Protein AF-A0AA40NF63-F1 (afdb_monomer_lite)

pLDDT: mean 83.27, std 12.26, range [36.88, 95.44]

Structure (mmCIF, N/CA/C/O backbone):
data_AF-A0AA40NF63-F1
#
_entry.id   AF-A0AA40NF63-F1
#
loop_
_atom_site.group_PDB
_atom_site.id
_atom_site.type_symbol
_atom_site.label_atom_id
_atom_site.label_alt_id
_atom_site.label_comp_id
_atom_site.label_asym_id
_atom_site.label_entity_id
_atom_site.label_seq_id
_atom_site.pdbx_PDB_ins_code
_atom_site.Cartn_x
_atom_site.Cartn_y
_atom_site.Cartn_z
_atom_site.occupancy
_atom_site.B_iso_or_equiv
_atom_site.auth_seq_id
_atom_site.auth_comp_id
_atom_site.auth_asym_id
_atom_site.auth_atom_id
_atom_site.pdbx_PDB_model_num
ATOM 1 N N . MET A 1 1 ? -31.809 4.034 21.070 1.00 36.97 1 MET A N 1
ATOM 2 C CA . MET A 1 1 ? -31.379 3.098 20.012 1.00 36.97 1 MET A CA 1
ATOM 3 C C . MET A 1 1 ? -30.732 3.940 18.933 1.00 36.97 1 MET A C 1
ATOM 5 O O . MET A 1 1 ? -31.445 4.688 18.284 1.00 36.97 1 MET A O 1
ATOM 9 N N . HIS A 1 2 ? -29.403 3.925 18.817 1.00 47.47 2 HIS A N 1
ATOM 10 C CA . HIS A 1 2 ? -28.767 4.463 17.618 1.00 47.47 2 HIS A CA 1
ATOM 11 C C . HIS A 1 2 ? -29.009 3.435 16.516 1.00 47.47 2 HIS A C 1
ATOM 13 O O . HIS A 1 2 ? -28.555 2.299 16.640 1.00 47.47 2 HIS A O 1
ATOM 19 N N . GLU A 1 3 ? -29.786 3.796 15.497 1.00 44.84 3 GLU A N 1
ATOM 20 C CA . GLU A 1 3 ? -29.760 3.069 14.231 1.00 44.84 3 GLU A CA 1
ATOM 21 C C . GLU A 1 3 ? -28.303 3.037 13.772 1.00 44.84 3 GLU A C 1
ATOM 23 O O . GLU A 1 3 ? -27.700 4.077 13.506 1.00 44.84 3 GLU A O 1
ATOM 28 N N . SER A 1 4 ? -27.704 1.847 13.782 1.00 59.16 4 SER A N 1
ATOM 29 C CA . SER A 1 4 ? -26.374 1.649 13.226 1.00 59.16 4 SER A CA 1
ATOM 30 C C . SER A 1 4 ? -26.495 1.867 11.725 1.00 59.16 4 SER A C 1
ATOM 32 O O . SER A 1 4 ? -27.014 1.003 11.019 1.00 59.16 4 SER A O 1
ATOM 34 N N . GLU A 1 5 ? -26.059 3.032 11.249 1.00 72.31 5 GLU A N 1
ATOM 35 C CA . GLU A 1 5 ? -25.971 3.325 9.821 1.00 72.31 5 GLU A CA 1
ATOM 36 C C . GLU A 1 5 ? -2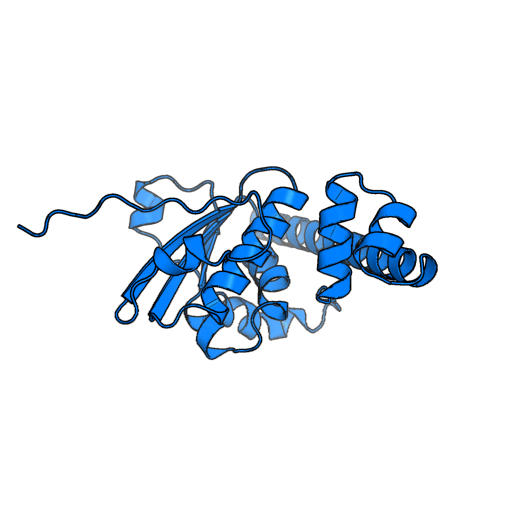5.179 2.197 9.138 1.00 72.31 5 GLU A C 1
ATOM 38 O O . GLU A 1 5 ? -24.163 1.723 9.660 1.00 72.31 5 GLU A O 1
ATOM 43 N N . ALA A 1 6 ? -25.681 1.703 8.006 1.00 80.31 6 ALA A N 1
ATOM 44 C CA . ALA A 1 6 ? -25.034 0.608 7.297 1.00 80.31 6 ALA A CA 1
ATOM 45 C C . ALA A 1 6 ? -23.610 1.015 6.866 1.00 80.31 6 ALA A C 1
ATOM 47 O O . ALA A 1 6 ? -23.390 2.170 6.482 1.00 80.31 6 ALA A O 1
ATOM 48 N N . PRO A 1 7 ? -22.634 0.088 6.887 1.00 83.75 7 PRO A N 1
ATOM 49 C CA . PRO A 1 7 ? -21.272 0.402 6.484 1.00 83.75 7 PRO A CA 1
ATOM 50 C C . PRO A 1 7 ? -21.238 0.863 5.023 1.00 83.75 7 PRO A C 1
ATOM 52 O O . PRO A 1 7 ? -21.729 0.184 4.119 1.00 83.75 7 PRO A O 1
ATOM 55 N N . LYS A 1 8 ? -20.626 2.025 4.790 1.00 89.00 8 LYS A N 1
ATOM 56 C CA . LYS A 1 8 ? -20.445 2.594 3.451 1.00 89.00 8 LYS A CA 1
ATOM 57 C C . LYS A 1 8 ? -19.263 1.911 2.769 1.00 89.00 8 LYS A C 1
ATOM 59 O O . LYS A 1 8 ? -18.181 1.801 3.343 1.00 89.00 8 LYS A O 1
ATOM 64 N N . ARG A 1 9 ? -19.463 1.452 1.532 1.00 86.62 9 ARG A N 1
ATOM 65 C CA . ARG A 1 9 ? -18.419 0.796 0.736 1.00 86.62 9 ARG A CA 1
ATOM 66 C C . ARG A 1 9 ? -17.749 1.804 -0.191 1.00 86.62 9 ARG A C 1
ATOM 68 O O . ARG A 1 9 ? -18.428 2.532 -0.905 1.00 86.62 9 ARG A O 1
ATOM 75 N N . ILE A 1 10 ? -16.422 1.782 -0.217 1.00 86.06 10 ILE A N 1
ATOM 76 C CA . ILE A 1 10 ? -15.600 2.559 -1.151 1.00 86.06 10 ILE A CA 1
ATOM 77 C C . ILE A 1 10 ? -15.055 1.600 -2.206 1.00 86.06 10 ILE A C 1
ATOM 79 O O . ILE A 1 10 ? -14.578 0.514 -1.868 1.00 86.06 10 ILE A O 1
ATOM 83 N N . SER A 1 11 ? -15.145 1.980 -3.480 1.00 79.94 11 SER A N 1
ATOM 84 C CA . SER A 1 11 ? -14.626 1.148 -4.566 1.00 79.94 11 SER A CA 1
ATOM 85 C C . SER A 1 11 ? -13.108 1.295 -4.706 1.00 79.94 11 SER A C 1
ATOM 87 O O . SER A 1 11 ? -12.551 2.356 -4.432 1.00 79.94 11 SER A O 1
ATOM 89 N N . CYS A 1 12 ? -12.412 0.257 -5.174 1.00 71.25 12 CYS A N 1
ATOM 90 C CA . CYS A 1 12 ? -10.967 0.302 -5.448 1.00 71.25 12 CYS A CA 1
ATOM 91 C C . CYS A 1 12 ? -10.635 0.461 -6.941 1.00 71.25 12 CYS A C 1
ATOM 93 O O . CYS A 1 12 ? -9.472 0.336 -7.323 1.00 71.25 12 CYS A O 1
ATOM 95 N N . ASP A 1 13 ? -11.630 0.782 -7.775 1.00 75.31 13 ASP A N 1
ATOM 96 C CA . ASP A 1 13 ? -11.468 0.944 -9.232 1.00 75.31 13 ASP A CA 1
ATOM 97 C C . ASP A 1 13 ? -10.511 2.093 -9.592 1.00 75.31 13 ASP A C 1
ATOM 99 O O . ASP A 1 13 ? -9.893 2.115 -10.658 1.00 75.31 13 ASP A O 1
ATOM 103 N N . GLN A 1 14 ? -10.368 3.055 -8.678 1.00 80.81 14 GLN A N 1
ATOM 104 C CA . GLN A 1 14 ? -9.474 4.199 -8.798 1.00 80.81 14 GLN A CA 1
ATOM 105 C C . GLN A 1 14 ? -8.427 4.189 -7.685 1.00 80.81 14 GLN A C 1
ATOM 107 O O . GLN A 1 14 ? -8.697 3.800 -6.555 1.00 80.81 14 GLN A O 1
ATOM 112 N N . GLU A 1 15 ? -7.225 4.666 -8.001 1.00 83.56 15 GLU A N 1
ATOM 113 C CA . GLU A 1 1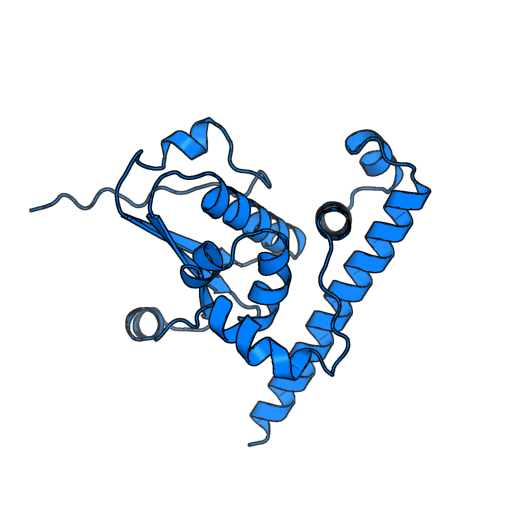5 ? -6.089 4.715 -7.067 1.00 83.56 15 GLU A CA 1
ATOM 114 C C . GLU A 1 15 ? -6.160 5.877 -6.062 1.00 83.56 15 GLU A C 1
ATOM 116 O O . GLU A 1 15 ? -5.369 5.923 -5.122 1.00 83.56 15 GLU A O 1
ATOM 121 N N . TYR A 1 16 ? -7.060 6.832 -6.285 1.00 85.75 16 TYR A N 1
ATOM 122 C CA . TYR A 1 16 ? -7.218 8.040 -5.483 1.00 85.75 16 TYR A CA 1
ATOM 123 C C . TYR A 1 16 ? -8.665 8.186 -5.041 1.00 85.75 16 TYR A C 1
ATOM 125 O O . TYR A 1 16 ? -9.569 7.602 -5.643 1.00 85.75 16 TYR A O 1
ATOM 133 N N . LEU A 1 17 ? -8.860 8.958 -3.977 1.00 85.19 17 LEU A N 1
ATOM 134 C CA . LEU A 1 17 ? -10.193 9.301 -3.516 1.00 85.19 17 LEU A CA 1
ATOM 135 C C . LEU A 1 17 ? -10.823 10.310 -4.481 1.00 85.19 17 LEU A C 1
ATOM 137 O O . LEU A 1 17 ? -10.237 11.361 -4.746 1.00 85.19 17 LEU A O 1
ATOM 141 N N . SER A 1 18 ? -11.988 9.968 -5.023 1.00 86.44 18 SER A N 1
ATOM 142 C CA . SER A 1 18 ? -12.764 10.878 -5.868 1.00 86.44 18 SER A CA 1
ATOM 143 C C . SER A 1 18 ? -13.525 11.918 -5.034 1.00 86.44 18 SER A C 1
ATOM 145 O O . SER A 1 18 ? -13.662 11.781 -3.817 1.00 86.44 18 SER A O 1
ATOM 147 N N . GLY A 1 19 ? -14.035 12.964 -5.695 1.00 85.38 19 GLY A N 1
ATOM 148 C CA . GLY A 1 19 ? -14.877 13.978 -5.051 1.00 85.38 19 GLY A CA 1
ATOM 149 C C . GLY A 1 19 ? -16.138 13.385 -4.420 1.00 85.38 19 GLY A C 1
ATOM 150 O O . GLY A 1 19 ? -16.460 13.714 -3.285 1.00 85.38 19 GLY A O 1
ATOM 151 N N . ASP A 1 20 ? -16.791 12.448 -5.109 1.00 86.12 20 ASP A N 1
ATOM 152 C CA . ASP A 1 20 ? -18.005 11.794 -4.609 1.00 86.12 20 ASP A CA 1
ATOM 153 C C . ASP A 1 20 ? -17.710 10.897 -3.400 1.00 86.12 20 ASP A C 1
ATOM 155 O O . ASP A 1 20 ? -18.474 10.857 -2.439 1.00 86.12 20 ASP A O 1
ATOM 159 N N . GLU A 1 21 ? -16.565 10.211 -3.399 1.00 88.50 21 GLU A N 1
ATOM 160 C CA . GLU A 1 21 ? -16.160 9.376 -2.266 1.00 88.50 21 GLU A CA 1
ATOM 161 C C . GLU A 1 21 ? -15.731 10.195 -1.045 1.00 88.50 21 GLU A C 1
ATOM 163 O O . GLU A 1 21 ? -15.871 9.716 0.078 1.00 88.50 21 GLU A O 1
ATOM 168 N N . LEU A 1 22 ? -15.245 11.428 -1.228 1.00 86.69 22 LEU A N 1
ATOM 169 C CA . LEU A 1 22 ? -14.978 12.347 -0.116 1.00 86.69 22 LEU A CA 1
ATOM 170 C C . LEU A 1 22 ? -16.257 12.686 0.661 1.00 86.69 22 LEU A C 1
ATOM 172 O O . LEU A 1 22 ? -16.192 12.826 1.880 1.00 86.69 22 LEU A O 1
ATOM 176 N N . LEU A 1 23 ? -17.411 12.752 -0.013 1.00 87.00 23 LEU A N 1
ATOM 177 C CA . LEU A 1 23 ? -18.710 13.031 0.616 1.00 87.00 23 LEU A CA 1
ATOM 178 C C . LEU A 1 23 ? -19.196 11.894 1.527 1.00 87.00 23 LEU A C 1
ATOM 180 O O . LEU A 1 23 ? -20.109 12.090 2.326 1.00 87.00 23 LEU A O 1
ATOM 184 N N . LEU A 1 24 ? -18.591 10.705 1.431 1.00 87.12 24 LEU A N 1
ATOM 185 C CA . LEU A 1 24 ? -18.884 9.592 2.336 1.00 87.12 24 LEU A CA 1
ATOM 186 C C . LEU A 1 24 ? -18.314 9.825 3.742 1.00 87.12 24 LEU A C 1
ATOM 188 O O . LEU A 1 24 ? -18.745 9.156 4.684 1.00 87.12 24 LEU A O 1
ATOM 192 N N . PHE A 1 25 ? -17.359 10.749 3.882 1.00 89.62 25 PHE A N 1
ATOM 193 C CA . PHE A 1 25 ? -16.711 11.067 5.147 1.00 89.62 25 PHE A CA 1
ATOM 194 C C . PHE A 1 25 ? -17.352 12.296 5.798 1.00 89.62 25 PHE A C 1
ATOM 196 O O . PHE A 1 25 ? -17.585 13.302 5.126 1.00 89.62 25 PHE A O 1
ATOM 203 N N . PRO A 1 26 ? -17.608 12.255 7.114 1.00 88.38 26 PRO A N 1
ATOM 204 C CA . PRO A 1 26 ? -18.147 13.397 7.830 1.00 88.38 26 PRO A CA 1
ATOM 205 C C . PRO A 1 26 ? -17.109 14.523 7.921 1.00 88.38 26 PRO A C 1
ATOM 207 O O . PRO A 1 26 ? -15.896 14.294 7.931 1.00 88.38 26 PRO A O 1
ATOM 210 N N . GLU A 1 27 ? -17.586 15.762 8.046 1.00 86.50 27 GLU A N 1
ATOM 211 C CA . GLU A 1 27 ? -16.707 16.931 8.175 1.00 86.50 27 GLU A CA 1
ATOM 212 C C . GLU A 1 27 ? -15.956 16.979 9.517 1.00 86.50 27 GLU A C 1
ATOM 214 O O . GLU A 1 27 ? -14.932 17.654 9.627 1.00 86.50 27 GLU A O 1
ATOM 219 N N . SER A 1 28 ? -16.444 16.258 10.533 1.00 85.38 28 SER A N 1
ATOM 220 C CA . SER A 1 28 ? -15.813 16.103 11.846 1.00 85.38 28 SER A CA 1
ATOM 221 C C . SER A 1 28 ? -16.234 14.787 12.515 1.00 85.38 28 SER A C 1
ATOM 223 O O . SER A 1 28 ? -17.169 14.127 12.065 1.00 85.38 28 SER A O 1
ATOM 225 N N . GLY A 1 29 ? -15.534 14.397 13.583 1.00 85.81 29 GLY A N 1
ATOM 226 C CA . GLY A 1 29 ? -15.780 13.151 14.316 1.00 85.81 29 GLY A CA 1
ATOM 227 C C . GLY A 1 29 ? -14.771 12.045 14.005 1.00 85.81 29 GLY A C 1
ATOM 228 O O . GLY A 1 29 ? -13.738 12.284 13.366 1.00 85.81 29 GLY A O 1
ATOM 229 N N . GLU A 1 30 ? -15.064 10.843 14.501 1.00 87.94 30 GLU A N 1
ATOM 230 C CA . GLU A 1 30 ? -14.226 9.655 14.334 1.00 87.94 30 GLU A CA 1
ATOM 231 C C . GLU A 1 30 ? -14.855 8.659 13.361 1.00 87.94 30 GLU A C 1
ATOM 233 O O . GLU A 1 30 ? -16.057 8.402 13.407 1.00 87.94 30 GLU A O 1
ATOM 238 N N . VAL A 1 31 ? -14.029 8.088 12.486 1.00 90.94 31 VAL A N 1
ATOM 239 C CA . VAL A 1 31 ? -14.442 7.065 11.522 1.00 90.94 31 VAL A CA 1
ATOM 240 C C . VAL A 1 31 ? -13.494 5.877 11.602 1.00 90.94 31 VAL A C 1
ATOM 242 O O . VAL A 1 31 ? -12.271 6.034 11.609 1.00 90.94 31 VAL A O 1
ATOM 245 N N . CYS A 1 32 ? -14.063 4.675 11.610 1.00 90.94 32 CYS A N 1
ATOM 246 C CA . CYS A 1 32 ? -13.314 3.435 11.452 1.00 90.94 32 CYS A CA 1
ATOM 247 C C . CYS A 1 32 ? -13.375 2.979 9.996 1.00 90.94 32 CYS A C 1
ATOM 249 O O . CYS A 1 32 ? -14.454 2.834 9.423 1.00 90.94 32 CYS A O 1
ATOM 251 N N . ILE A 1 33 ? -12.211 2.732 9.404 1.00 92.69 33 ILE A N 1
ATOM 252 C CA . ILE A 1 33 ? -12.082 2.281 8.020 1.00 92.69 33 ILE A CA 1
ATOM 253 C C . ILE A 1 33 ? -11.462 0.894 8.033 1.00 92.69 33 ILE A C 1
ATOM 255 O O . ILE A 1 33 ? -10.347 0.716 8.518 1.00 92.69 33 ILE A O 1
ATOM 259 N N . PHE A 1 34 ? -12.158 -0.073 7.448 1.00 92.00 34 PHE A N 1
ATOM 260 C CA . PHE A 1 34 ? -11.641 -1.423 7.258 1.00 92.00 34 PHE A CA 1
ATOM 261 C C . PHE A 1 34 ? -11.194 -1.600 5.810 1.00 92.00 34 PHE A C 1
ATOM 263 O O . PHE A 1 34 ? -11.953 -1.345 4.876 1.00 92.00 34 PHE A O 1
ATOM 270 N N . VAL A 1 35 ? -9.949 -2.032 5.623 1.00 93.69 35 VAL A N 1
ATOM 271 C CA . VAL A 1 35 ? -9.335 -2.244 4.311 1.00 93.69 35 VAL A CA 1
ATOM 272 C C . VAL A 1 35 ? -8.941 -3.704 4.203 1.00 93.69 35 VAL A C 1
ATOM 274 O O . VAL A 1 35 ? -7.992 -4.147 4.844 1.00 93.69 35 VAL A O 1
ATOM 277 N N . TYR A 1 36 ? -9.659 -4.450 3.372 1.00 91.12 36 TYR A N 1
ATOM 278 C CA . TYR A 1 36 ? -9.342 -5.846 3.105 1.00 91.12 36 TYR A CA 1
ATOM 279 C C . TYR A 1 36 ? -8.478 -5.953 1.845 1.00 91.12 36 TYR A C 1
ATOM 281 O O . TYR A 1 36 ? -8.911 -5.592 0.750 1.00 91.12 36 TYR A O 1
ATOM 289 N N . LEU A 1 37 ? -7.238 -6.410 2.004 1.00 91.12 37 LEU A N 1
ATOM 290 C CA . LEU A 1 37 ? -6.266 -6.558 0.924 1.00 91.12 37 LEU A CA 1
ATOM 291 C C . LEU A 1 37 ? -6.223 -8.012 0.459 1.00 91.12 37 LEU A C 1
ATOM 293 O O . LEU A 1 37 ? -5.432 -8.813 0.952 1.00 91.12 37 LEU A O 1
ATOM 297 N N . ASN A 1 38 ? -7.057 -8.319 -0.530 1.00 83.81 38 ASN A N 1
ATOM 298 C CA . ASN A 1 38 ? -7.082 -9.598 -1.231 1.00 83.81 38 ASN A CA 1
ATOM 299 C C . ASN A 1 38 ? -7.028 -9.340 -2.747 1.00 83.81 38 ASN A C 1
ATOM 301 O O . ASN A 1 38 ? -7.597 -8.364 -3.239 1.00 83.81 38 ASN A O 1
ATOM 305 N N . GLY A 1 39 ? -6.324 -10.200 -3.480 1.00 84.56 39 GLY A N 1
ATOM 306 C CA . GLY A 1 39 ? -6.309 -10.212 -4.939 1.00 84.56 39 GLY A CA 1
ATOM 307 C C . GLY A 1 39 ? -4.921 -10.053 -5.553 1.00 84.56 39 GLY A C 1
ATOM 308 O O . GLY A 1 39 ? -3.893 -10.413 -4.977 1.00 84.56 39 GLY A O 1
ATOM 309 N N . SER A 1 40 ? -4.897 -9.540 -6.782 1.00 88.00 40 SER A N 1
ATOM 310 C CA . SER A 1 40 ? -3.673 -9.314 -7.547 1.00 88.00 40 SER A CA 1
ATOM 311 C C . SER A 1 40 ? -2.845 -8.153 -6.983 1.00 88.00 40 SER A C 1
ATOM 313 O O . SER A 1 40 ? -3.365 -7.243 -6.333 1.00 88.00 40 SER A O 1
ATOM 315 N N . ILE A 1 41 ? -1.532 -8.156 -7.252 1.00 88.44 41 ILE A N 1
ATOM 316 C CA . ILE A 1 41 ? -0.605 -7.137 -6.727 1.00 88.44 41 ILE A CA 1
ATOM 317 C C . ILE A 1 41 ? -1.039 -5.720 -7.125 1.00 88.44 41 ILE A C 1
ATOM 319 O O . ILE A 1 41 ? -0.956 -4.817 -6.300 1.00 88.44 41 ILE A O 1
ATOM 323 N N . ASP A 1 42 ? -1.518 -5.498 -8.348 1.00 90.38 42 ASP A N 1
ATOM 324 C CA . ASP A 1 42 ? -2.009 -4.181 -8.764 1.00 90.38 42 ASP A CA 1
ATOM 325 C C . ASP A 1 42 ? -3.226 -3.727 -7.951 1.00 90.38 42 ASP A C 1
ATOM 327 O O . ASP A 1 42 ? -3.269 -2.562 -7.550 1.00 90.38 42 ASP A O 1
ATOM 331 N N . THR A 1 43 ? -4.163 -4.631 -7.647 1.00 89.62 43 THR A N 1
ATOM 332 C CA . THR A 1 43 ? -5.342 -4.341 -6.818 1.00 89.62 43 THR A CA 1
ATOM 333 C C . THR A 1 43 ? -4.913 -3.936 -5.412 1.00 89.62 43 THR A C 1
ATOM 335 O O . THR A 1 43 ? -5.326 -2.894 -4.911 1.00 89.62 43 THR A O 1
ATOM 338 N N . ILE A 1 44 ? -3.996 -4.695 -4.808 1.00 91.38 44 ILE A N 1
ATOM 339 C CA . ILE A 1 44 ? -3.468 -4.420 -3.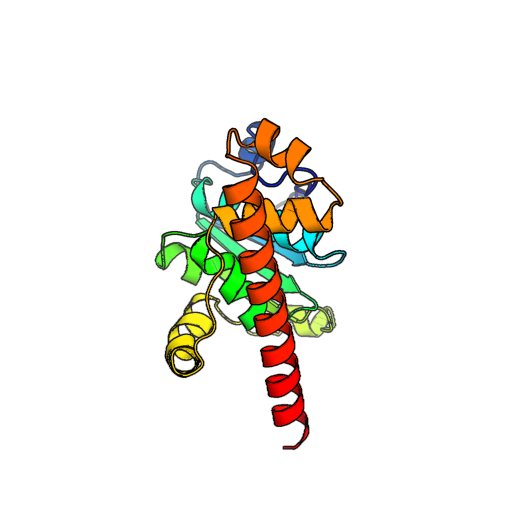465 1.00 91.38 44 ILE A CA 1
ATOM 340 C C . ILE A 1 44 ? -2.729 -3.081 -3.419 1.00 91.38 44 ILE A C 1
ATOM 342 O O . ILE A 1 44 ? -2.958 -2.269 -2.525 1.00 91.38 44 ILE A O 1
ATOM 346 N N . LEU A 1 45 ? -1.845 -2.823 -4.386 1.00 92.44 45 LEU A N 1
ATOM 347 C CA . LEU A 1 45 ? -1.101 -1.566 -4.451 1.00 92.44 45 LEU A CA 1
ATOM 348 C C . LEU A 1 45 ? -2.033 -0.368 -4.697 1.00 92.44 45 LEU A C 1
ATOM 350 O O . LEU A 1 45 ? -1.808 0.702 -4.133 1.00 92.44 45 LEU A O 1
ATOM 354 N N . SER A 1 46 ? -3.087 -0.547 -5.497 1.00 91.88 46 SER A N 1
ATOM 355 C CA . SER A 1 46 ? -4.102 0.485 -5.747 1.00 91.88 46 SER A CA 1
ATOM 356 C C . SER A 1 46 ? -4.940 0.764 -4.504 1.00 91.88 46 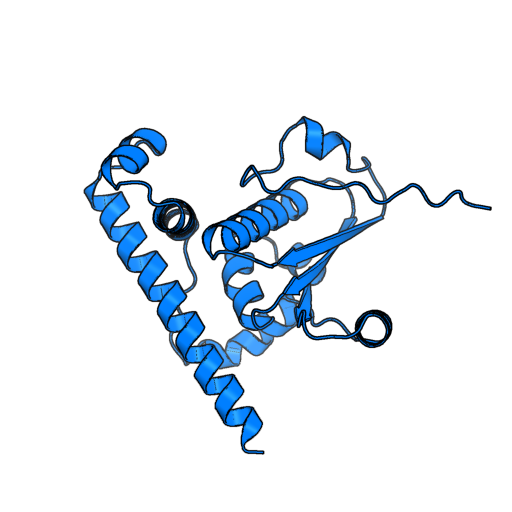SER A C 1
ATOM 358 O O . SER A 1 46 ? -5.131 1.927 -4.159 1.00 91.88 46 SER A O 1
ATOM 360 N N . ALA A 1 47 ? -5.364 -0.281 -3.789 1.00 93.00 47 ALA A N 1
ATOM 361 C CA . ALA A 1 47 ? -6.081 -0.159 -2.526 1.00 93.00 47 ALA A CA 1
ATOM 362 C C . ALA A 1 47 ? -5.230 0.569 -1.480 1.00 93.00 47 ALA A C 1
ATOM 364 O O . ALA A 1 47 ? -5.694 1.535 -0.893 1.00 93.00 47 ALA A O 1
ATOM 365 N N . LEU A 1 48 ? -3.954 0.203 -1.314 1.00 93.69 48 LEU A N 1
ATOM 366 C CA . LEU A 1 48 ? -3.033 0.903 -0.408 1.00 93.69 48 LEU A CA 1
ATOM 367 C C . LEU A 1 48 ? -2.851 2.380 -0.771 1.00 93.69 48 LEU A C 1
ATOM 369 O O . LEU A 1 48 ? -2.805 3.241 0.109 1.00 93.69 48 LEU A O 1
ATOM 373 N N . LYS A 1 49 ? -2.770 2.686 -2.068 1.00 93.25 49 LYS A N 1
ATOM 374 C CA . LYS A 1 49 ? -2.675 4.060 -2.561 1.00 93.25 49 LYS A CA 1
ATOM 375 C C . LYS A 1 49 ? -3.952 4.856 -2.285 1.00 93.25 49 LYS A C 1
ATOM 377 O O . LYS A 1 49 ? -3.861 5.989 -1.809 1.00 93.25 49 LYS A O 1
ATOM 382 N N . LYS A 1 50 ? -5.122 4.240 -2.470 1.00 92.94 50 LYS A N 1
ATOM 383 C CA . LYS A 1 50 ? -6.410 4.846 -2.129 1.00 92.94 50 LYS A CA 1
ATOM 384 C C . LYS A 1 50 ? -6.562 5.043 -0.624 1.00 92.94 50 LYS A C 1
ATOM 386 O O . LYS A 1 50 ? -6.967 6.118 -0.198 1.00 92.94 50 LYS A O 1
ATOM 391 N N . THR A 1 51 ? -6.150 4.071 0.183 1.00 93.94 51 THR A N 1
ATOM 392 C CA . THR A 1 51 ? -6.120 4.166 1.647 1.00 93.94 51 THR A CA 1
ATOM 393 C C . THR A 1 51 ? -5.267 5.341 2.112 1.00 93.94 51 THR A C 1
ATOM 395 O O . THR A 1 51 ? -5.726 6.143 2.920 1.00 93.94 51 THR A O 1
ATOM 398 N N . ALA A 1 52 ? -4.060 5.510 1.563 1.00 93.12 52 ALA A N 1
ATOM 399 C CA . ALA A 1 52 ? -3.237 6.680 1.861 1.00 93.12 52 ALA A CA 1
ATOM 400 C C . ALA A 1 52 ? -3.917 7.989 1.427 1.00 93.12 52 ALA A C 1
ATOM 402 O O . ALA A 1 52 ? -3.904 8.963 2.174 1.00 93.12 52 ALA A O 1
ATOM 403 N N . SER A 1 53 ? -4.565 8.003 0.255 1.00 91.81 53 SER A N 1
ATOM 404 C CA . SER A 1 53 ? -5.351 9.153 -0.204 1.00 91.81 53 SER A CA 1
ATOM 405 C C . SER A 1 53 ? -6.478 9.499 0.770 1.00 91.81 53 SER A C 1
ATOM 407 O O . SER A 1 53 ? -6.681 10.676 1.039 1.00 91.81 53 SER A O 1
ATOM 409 N N . ILE A 1 54 ? -7.187 8.510 1.316 1.00 91.94 54 ILE A N 1
ATOM 410 C CA . ILE A 1 54 ? -8.231 8.731 2.321 1.00 91.94 54 ILE A CA 1
ATOM 411 C C . ILE A 1 54 ? -7.617 9.356 3.573 1.00 91.94 54 ILE A C 1
ATOM 413 O O . ILE A 1 54 ? -7.980 10.467 3.942 1.00 91.94 54 ILE A O 1
ATOM 417 N N . ILE A 1 55 ? -6.610 8.700 4.153 1.00 92.00 55 ILE A N 1
ATOM 418 C CA . ILE A 1 55 ? -5.942 9.148 5.382 1.00 92.00 55 ILE A CA 1
ATOM 419 C C . ILE A 1 55 ? -5.422 10.588 5.263 1.00 92.00 55 ILE A C 1
ATOM 421 O O . ILE A 1 55 ? -5.509 11.356 6.217 1.00 92.00 55 ILE A O 1
ATOM 425 N N . CYS A 1 56 ? -4.871 10.959 4.106 1.00 90.56 56 CYS A N 1
ATOM 426 C CA . CYS A 1 56 ? -4.275 12.276 3.905 1.00 90.56 56 CYS A CA 1
ATOM 427 C C . CYS A 1 56 ? -5.272 13.383 3.534 1.00 90.56 56 CYS A C 1
ATOM 429 O O . CYS A 1 56 ? -4.908 14.549 3.669 1.00 90.56 56 CYS A O 1
ATOM 431 N N . ASN A 1 57 ? -6.473 13.062 3.038 1.00 88.62 57 ASN A N 1
ATOM 432 C CA . ASN A 1 57 ? -7.397 14.068 2.490 1.00 88.62 57 ASN A CA 1
ATOM 433 C C . ASN A 1 57 ? -8.729 14.183 3.249 1.00 88.62 57 ASN A C 1
ATOM 435 O O . ASN A 1 57 ? -9.474 15.131 3.005 1.00 88.62 57 ASN A O 1
ATOM 439 N N . THR A 1 58 ? -9.050 13.272 4.171 1.00 87.81 58 THR A N 1
ATOM 440 C CA . THR A 1 58 ? -10.249 13.400 5.014 1.00 87.81 58 THR A CA 1
ATOM 441 C C . THR A 1 58 ? -10.014 14.342 6.192 1.00 87.81 58 THR A C 1
ATOM 443 O O . THR A 1 58 ? -8.950 14.314 6.807 1.00 87.81 58 THR A O 1
ATOM 446 N N . LYS A 1 59 ? -11.027 15.143 6.549 1.00 85.25 59 LYS A N 1
ATOM 447 C CA . LYS A 1 59 ? -10.977 16.051 7.712 1.00 85.25 59 LYS A CA 1
ATOM 448 C C . LYS A 1 59 ? -11.266 15.349 9.044 1.00 85.25 59 LYS A C 1
ATOM 450 O O . LYS A 1 59 ? -10.843 15.833 10.090 1.00 85.25 59 LYS A O 1
ATOM 455 N N . CYS A 1 60 ? -11.984 14.228 9.011 1.00 85.88 60 CYS A N 1
ATOM 456 C CA . CYS A 1 60 ? -12.299 13.439 10.196 1.00 85.88 60 CYS A CA 1
ATOM 457 C C . CYS A 1 60 ? -11.068 12.701 10.745 1.00 85.88 60 CYS A C 1
ATOM 459 O O . CYS A 1 60 ? -10.099 12.427 10.032 1.00 85.88 60 CYS A O 1
ATOM 461 N N . SER A 1 61 ? -11.116 12.345 12.030 1.00 86.31 61 SER A N 1
ATOM 462 C CA . SER A 1 61 ? -10.121 11.452 12.619 1.00 86.31 61 SER A CA 1
ATOM 463 C C . SER A 1 61 ? -10.425 10.024 12.172 1.00 86.31 61 SER A C 1
ATOM 465 O O . SER A 1 61 ? -11.474 9.481 12.506 1.00 86.31 61 SER A O 1
ATOM 467 N N . SER A 1 62 ? -9.517 9.421 11.411 1.00 89.69 62 SER A N 1
ATOM 468 C CA . SER A 1 62 ? -9.735 8.096 10.827 1.00 89.69 62 SER A CA 1
ATOM 469 C C . SER A 1 62 ? -8.804 7.062 11.457 1.00 89.69 62 SER A C 1
ATOM 471 O O . SER A 1 62 ? -7.583 7.199 11.362 1.00 89.69 62 SER A O 1
ATOM 473 N N . SER A 1 63 ? -9.380 6.023 12.064 1.00 92.75 63 SER A N 1
ATOM 474 C CA . SER A 1 63 ? -8.663 4.803 12.455 1.00 92.75 63 SER A CA 1
ATOM 475 C C . SER A 1 63 ? -8.775 3.790 11.323 1.00 92.75 63 SER A C 1
ATOM 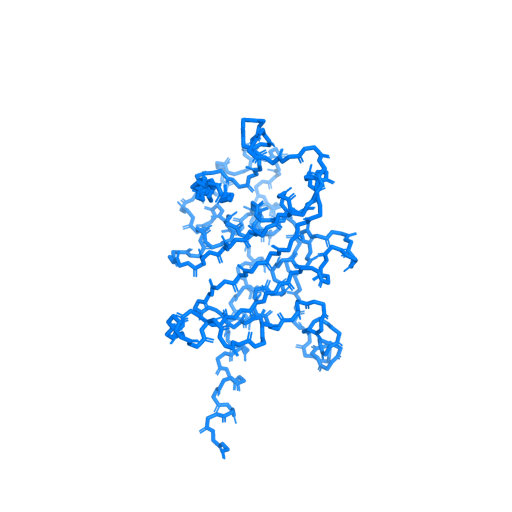477 O O . SER A 1 63 ? -9.880 3.442 10.904 1.00 92.75 63 SER A O 1
ATOM 479 N N . VAL A 1 64 ? -7.639 3.334 10.797 1.00 95.44 64 VAL A N 1
ATOM 480 C CA . VAL A 1 64 ? -7.601 2.462 9.617 1.00 95.44 64 VAL A CA 1
ATOM 481 C C . VAL A 1 64 ? -7.106 1.081 9.998 1.00 95.44 64 VAL A C 1
ATOM 483 O O . VAL A 1 64 ? -5.977 0.938 10.451 1.00 95.44 64 VAL A O 1
ATOM 486 N N . TYR A 1 65 ? -7.925 0.067 9.750 1.00 94.12 65 TYR A N 1
ATOM 487 C CA . TYR A 1 65 ? -7.645 -1.334 10.034 1.00 94.12 65 TYR A CA 1
ATOM 488 C C . TYR A 1 65 ? -7.446 -2.087 8.724 1.00 94.12 65 TYR A C 1
ATOM 490 O O . TYR A 1 65 ? -8.386 -2.302 7.959 1.00 94.12 65 TYR A O 1
ATOM 498 N N . ILE A 1 66 ? -6.205 -2.469 8.450 1.00 94.69 66 ILE A N 1
ATOM 499 C CA . ILE A 1 66 ? -5.819 -3.199 7.251 1.00 94.69 66 ILE A CA 1
ATOM 500 C C . ILE A 1 66 ? -5.725 -4.688 7.576 1.00 94.69 66 ILE A C 1
ATOM 502 O O . ILE A 1 66 ? -4.930 -5.100 8.418 1.00 94.69 66 ILE A O 1
ATOM 506 N N . ILE A 1 67 ? -6.512 -5.492 6.873 1.00 92.19 67 ILE A N 1
ATOM 507 C CA . ILE A 1 67 ? -6.564 -6.948 6.998 1.00 92.19 67 ILE A CA 1
ATOM 508 C C . ILE A 1 67 ? -6.034 -7.525 5.687 1.00 92.19 67 ILE A C 1
ATOM 510 O O . ILE A 1 67 ? -6.511 -7.152 4.615 1.00 92.19 67 ILE A O 1
ATOM 514 N N . SER A 1 68 ? -5.006 -8.368 5.745 1.00 89.38 68 SER A N 1
ATOM 515 C CA . SER A 1 68 ? -4.209 -8.696 4.559 1.00 89.38 68 SER A CA 1
ATOM 516 C C . SER A 1 68 ? -3.571 -10.079 4.633 1.00 89.38 68 SER A C 1
ATOM 518 O O . SER A 1 68 ? -3.048 -10.462 5.675 1.00 89.38 68 SER A O 1
ATOM 520 N N . ASP A 1 69 ? -3.493 -10.786 3.503 1.00 85.38 69 ASP A N 1
ATOM 521 C CA . ASP A 1 69 ? -2.677 -12.012 3.382 1.00 85.38 69 ASP A CA 1
ATOM 522 C C . ASP A 1 69 ? -1.159 -11.718 3.439 1.00 85.38 69 ASP A C 1
ATOM 524 O O . ASP A 1 69 ? -0.303 -12.598 3.625 1.00 85.38 69 ASP A O 1
ATOM 528 N N . PHE A 1 70 ? -0.796 -10.445 3.261 1.00 83.31 70 PHE A N 1
ATOM 529 C CA . PHE A 1 70 ? 0.577 -9.966 3.345 1.00 83.31 70 PHE A CA 1
ATOM 530 C C . PHE A 1 70 ? 0.929 -9.606 4.786 1.00 83.31 70 PHE A C 1
ATOM 532 O O . PHE A 1 70 ? 0.125 -8.965 5.462 1.00 83.31 70 PHE A O 1
ATOM 539 N N . PRO A 1 71 ? 2.166 -9.897 5.233 1.00 81.44 71 PRO A N 1
ATOM 540 C CA . PRO A 1 71 ? 2.632 -9.494 6.553 1.00 81.44 71 PRO A CA 1
ATOM 541 C C . PRO A 1 71 ? 2.389 -8.004 6.828 1.00 81.44 71 PRO A C 1
ATOM 543 O O . PRO A 1 71 ? 2.685 -7.190 5.942 1.00 81.44 71 PRO A O 1
ATOM 546 N N . PRO A 1 72 ? 2.005 -7.617 8.060 1.00 84.94 72 PRO A N 1
ATOM 547 C CA . PRO A 1 72 ? 1.887 -6.217 8.467 1.00 84.94 72 PRO A CA 1
ATOM 548 C C . PRO A 1 72 ? 3.100 -5.364 8.077 1.00 84.94 72 PRO A C 1
ATOM 550 O O . PRO A 1 72 ? 2.948 -4.259 7.566 1.00 84.94 72 PRO A O 1
ATOM 553 N N . ALA A 1 73 ? 4.315 -5.909 8.199 1.00 81.19 73 ALA A N 1
ATOM 554 C CA . ALA A 1 73 ? 5.536 -5.235 7.762 1.00 81.19 73 ALA A CA 1
ATOM 555 C C . ALA A 1 73 ? 5.563 -4.916 6.261 1.00 81.19 73 ALA A C 1
ATOM 557 O O . ALA A 1 73 ? 5.975 -3.818 5.892 1.00 81.19 73 ALA A O 1
ATOM 558 N N . TRP A 1 74 ? 5.107 -5.829 5.394 1.00 85.62 74 TRP A N 1
ATOM 559 C CA . TRP A 1 74 ? 5.012 -5.562 3.955 1.00 85.62 74 TRP A CA 1
ATOM 560 C C . TRP A 1 74 ? 4.129 -4.346 3.701 1.00 85.62 74 TRP A C 1
ATOM 562 O O . TRP A 1 74 ? 4.552 -3.400 3.040 1.00 85.62 74 TRP A O 1
ATOM 572 N N . VAL A 1 75 ? 2.934 -4.355 4.296 1.00 89.06 75 VAL A N 1
ATOM 573 C CA . VAL A 1 75 ? 1.949 -3.285 4.158 1.00 89.06 75 VAL A CA 1
ATOM 574 C C . VAL A 1 75 ? 2.528 -1.959 4.648 1.00 89.06 75 VAL A C 1
ATOM 576 O O . VAL A 1 75 ? 2.511 -0.978 3.906 1.00 89.06 75 VAL A O 1
ATOM 579 N N . SER A 1 76 ? 3.156 -1.942 5.825 1.00 87.50 76 SER A N 1
ATOM 580 C CA . SER A 1 76 ? 3.813 -0.757 6.388 1.00 87.50 76 SER A CA 1
ATOM 581 C C . SER A 1 76 ? 4.901 -0.183 5.470 1.00 87.50 76 SER A C 1
ATOM 583 O O . SER A 1 76 ? 5.006 1.036 5.298 1.00 87.50 76 SER A O 1
ATOM 585 N N . PHE A 1 77 ? 5.713 -1.035 4.833 1.00 85.38 77 PHE A N 1
ATOM 586 C CA . PHE A 1 77 ? 6.772 -0.587 3.921 1.00 85.38 77 PHE A CA 1
ATOM 587 C C . PHE A 1 77 ? 6.238 0.037 2.627 1.00 85.38 77 PHE A C 1
ATOM 589 O O . PHE A 1 77 ? 6.891 0.933 2.088 1.00 85.38 77 PHE A O 1
ATOM 596 N N . ILE A 1 78 ? 5.081 -0.415 2.137 1.00 88.88 78 ILE A N 1
ATOM 597 C CA . ILE A 1 78 ? 4.428 0.153 0.950 1.00 88.88 78 ILE A CA 1
ATOM 598 C C . ILE A 1 78 ? 3.627 1.408 1.294 1.00 88.88 78 ILE A C 1
ATOM 600 O O . ILE A 1 78 ? 3.629 2.356 0.514 1.00 88.88 78 ILE A O 1
ATOM 604 N N . LEU A 1 79 ? 2.963 1.425 2.450 1.00 91.31 79 LEU A N 1
ATOM 605 C CA . LEU A 1 79 ? 2.081 2.513 2.859 1.00 91.31 79 LEU A CA 1
ATOM 606 C C . LEU A 1 79 ? 2.855 3.740 3.359 1.00 91.31 79 LEU A C 1
ATOM 608 O O . LEU A 1 79 ? 2.492 4.869 3.048 1.00 91.31 79 LEU A O 1
ATOM 612 N N . SER A 1 80 ? 3.952 3.535 4.093 1.00 88.19 80 SER A N 1
ATOM 613 C CA . SER A 1 80 ? 4.706 4.635 4.717 1.00 88.19 80 SER A CA 1
ATOM 614 C C . SER A 1 80 ? 5.194 5.739 3.768 1.00 88.19 80 SER A C 1
ATOM 616 O O . SER A 1 80 ? 5.114 6.897 4.159 1.00 88.19 80 SER A O 1
ATOM 618 N N . PRO A 1 81 ? 5.664 5.479 2.530 1.00 87.25 81 PRO A N 1
ATOM 619 C CA . PRO A 1 81 ? 6.061 6.551 1.617 1.00 87.25 81 PRO A CA 1
ATOM 620 C C . PRO A 1 81 ? 4.873 7.340 1.050 1.00 87.25 81 PRO A C 1
ATOM 622 O O . PRO A 1 81 ? 5.085 8.393 0.457 1.00 87.25 81 PRO A O 1
ATOM 625 N N . LEU A 1 82 ? 3.648 6.814 1.172 1.00 90.69 82 LEU A N 1
ATOM 626 C CA . LEU A 1 82 ? 2.423 7.450 0.683 1.00 90.69 82 LEU A CA 1
ATOM 627 C C . LEU A 1 82 ? 1.815 8.405 1.713 1.00 90.69 82 LEU A C 1
ATOM 629 O O . LEU A 1 82 ? 1.063 9.297 1.335 1.00 90.69 82 LEU A O 1
ATOM 633 N N . ILE A 1 83 ? 2.152 8.231 2.993 1.00 89.88 83 ILE A N 1
ATOM 634 C CA . ILE A 1 83 ? 1.638 9.027 4.108 1.00 89.88 83 ILE A CA 1
ATOM 635 C C . ILE A 1 83 ? 2.798 9.839 4.680 1.00 89.88 83 ILE A C 1
ATOM 637 O O . ILE A 1 83 ? 3.625 9.330 5.431 1.00 89.88 83 ILE A O 1
ATOM 641 N N . ASN A 1 84 ? 2.863 11.123 4.331 1.00 75.88 84 ASN A N 1
ATOM 642 C CA . ASN A 1 84 ? 3.978 11.999 4.706 1.00 75.88 84 ASN A CA 1
ATOM 643 C C . ASN A 1 84 ? 3.850 12.592 6.128 1.00 75.88 84 ASN A C 1
ATOM 645 O O . ASN A 1 84 ? 4.311 13.701 6.385 1.00 75.88 84 ASN A O 1
ATOM 649 N N . ASN A 1 85 ? 3.164 11.892 7.036 1.00 84.06 85 ASN A N 1
ATOM 650 C CA . ASN A 1 85 ? 2.893 12.350 8.397 1.00 84.06 85 ASN A CA 1
ATOM 651 C C . ASN A 1 85 ? 2.847 11.158 9.369 1.00 84.06 85 ASN A C 1
ATOM 653 O O . ASN A 1 85 ? 1.959 10.309 9.285 1.00 84.06 85 ASN A O 1
ATOM 657 N N . GLU A 1 86 ? 3.783 11.113 10.318 1.00 82.12 86 GLU A N 1
ATOM 658 C CA . GLU A 1 86 ? 3.887 10.031 11.309 1.00 82.12 86 GLU A CA 1
ATOM 659 C C . GLU A 1 86 ? 2.673 9.966 12.245 1.00 82.12 86 GLU A C 1
ATOM 661 O O . GLU A 1 86 ? 2.220 8.877 12.590 1.00 82.12 86 GLU A O 1
ATOM 666 N N . THR A 1 87 ? 2.060 11.111 12.562 1.00 87.94 87 THR A N 1
ATOM 667 C CA . THR A 1 87 ? 0.838 11.155 13.387 1.00 87.94 87 THR A CA 1
ATOM 668 C C . THR A 1 87 ? -0.372 10.529 12.695 1.00 87.94 87 THR A C 1
ATOM 670 O O . THR A 1 87 ? -1.297 10.079 13.364 1.00 87.94 87 THR A O 1
ATOM 673 N N . LEU A 1 88 ? -0.372 10.468 11.359 1.00 90.50 88 LEU A N 1
ATOM 674 C CA . LEU A 1 88 ? -1.392 9.741 10.604 1.00 90.50 88 LEU A CA 1
ATOM 675 C C . LEU A 1 88 ? -1.089 8.237 10.576 1.00 90.50 88 LEU A C 1
ATOM 677 O O . LEU A 1 88 ? -2.007 7.427 10.657 1.00 90.50 88 LEU A O 1
ATOM 681 N N . LEU A 1 89 ? 0.191 7.852 10.517 1.00 89.25 89 LEU A N 1
ATOM 682 C CA . LEU A 1 89 ? 0.612 6.446 10.551 1.00 89.25 89 LEU A CA 1
ATOM 683 C C . LEU A 1 89 ? 0.317 5.761 11.893 1.00 89.25 89 LEU A C 1
ATOM 685 O O . LEU A 1 89 ? 0.065 4.557 11.907 1.00 89.25 89 LEU A O 1
ATOM 689 N N . SER A 1 90 ? 0.304 6.503 13.003 1.00 89.75 90 SER A N 1
ATOM 690 C CA . SER A 1 90 ? -0.022 5.967 14.335 1.00 89.75 90 SER A CA 1
ATOM 691 C C . SER A 1 90 ? -1.486 5.523 14.479 1.00 89.75 90 SER A C 1
ATOM 693 O O . SER A 1 90 ? -1.813 4.767 15.400 1.00 89.75 90 SER A O 1
ATOM 695 N N . LYS A 1 91 ? -2.352 5.957 13.551 1.00 92.50 91 LYS A N 1
ATOM 696 C CA . LYS A 1 91 ? -3.771 5.580 13.441 1.00 92.50 91 LYS A CA 1
ATOM 697 C C . LYS A 1 91 ? -4.025 4.455 12.435 1.00 92.50 91 LYS A C 1
ATOM 699 O O . LYS A 1 91 ? -5.178 4.106 12.184 1.00 92.50 91 LYS A O 1
ATOM 704 N N . VAL A 1 92 ? -2.967 3.900 11.841 1.00 95.12 92 VAL A N 1
ATOM 705 C CA . VAL A 1 92 ? -3.068 2.760 10.930 1.00 95.12 92 VAL A CA 1
ATOM 706 C C . VAL A 1 92 ? -2.635 1.495 11.648 1.00 95.12 92 VAL A C 1
ATOM 708 O O . VAL A 1 92 ? -1.562 1.419 12.248 1.00 95.12 92 VAL A O 1
ATOM 711 N N . PHE A 1 93 ? -3.479 0.488 11.535 1.00 93.69 93 PHE A N 1
ATOM 712 C CA . PHE A 1 93 ? -3.411 -0.789 12.205 1.00 93.69 93 PHE A CA 1
ATOM 713 C C . PHE A 1 93 ? -3.421 -1.895 11.154 1.00 93.69 93 PHE A C 1
ATOM 715 O O . PHE A 1 93 ? -4.136 -1.795 10.160 1.00 93.69 93 PHE A O 1
ATOM 722 N N . CYS A 1 94 ? -2.638 -2.948 11.356 1.00 91.81 94 CYS A N 1
ATOM 723 C CA . CYS A 1 94 ? -2.514 -4.052 10.411 1.00 91.81 94 CYS A CA 1
ATOM 724 C C . CYS A 1 94 ? -2.684 -5.398 11.115 1.00 91.81 94 CYS A C 1
ATOM 726 O O . CYS A 1 94 ? -2.157 -5.597 12.212 1.00 91.81 94 CYS A O 1
ATOM 728 N N . THR A 1 95 ? -3.339 -6.339 10.437 1.00 89.50 95 THR A N 1
ATOM 729 C CA . THR A 1 95 ? -3.406 -7.743 10.846 1.00 89.50 95 THR A CA 1
ATOM 730 C C . THR A 1 95 ? -3.454 -8.708 9.652 1.00 89.50 95 THR A C 1
ATOM 732 O O . THR A 1 95 ? -3.607 -8.288 8.500 1.00 89.50 95 THR A O 1
ATOM 735 N N . ASP A 1 96 ? -3.270 -9.998 9.935 1.00 84.19 96 ASP A N 1
ATOM 736 C CA . ASP A 1 96 ? -3.321 -11.094 8.966 1.00 84.19 96 ASP A CA 1
ATOM 737 C C . ASP A 1 96 ? -4.778 -11.447 8.615 1.00 84.19 96 ASP A C 1
ATOM 739 O O . ASP A 1 96 ? -5.660 -11.442 9.474 1.00 84.19 96 ASP A O 1
ATOM 743 N N . ALA A 1 97 ? -5.044 -11.744 7.344 1.00 84.00 97 ALA A N 1
ATOM 744 C CA . ALA A 1 97 ? -6.375 -12.102 6.859 1.00 84.00 97 ALA A CA 1
ATOM 745 C C . ALA A 1 97 ? -6.803 -13.539 7.200 1.00 84.00 97 ALA A C 1
ATOM 747 O O . ALA A 1 97 ? -7.987 -13.846 7.085 1.00 84.00 97 ALA A O 1
ATOM 748 N N . ASN A 1 98 ? -5.888 -14.402 7.656 1.00 80.31 98 ASN A N 1
ATOM 749 C CA . ASN A 1 98 ? -6.191 -15.796 8.012 1.00 80.31 98 ASN A CA 1
ATOM 750 C C . ASN A 1 98 ? -6.843 -15.966 9.396 1.00 80.31 98 ASN A C 1
ATOM 752 O O . ASN A 1 98 ? -6.958 -17.084 9.899 1.00 80.31 98 ASN A O 1
ATOM 756 N N . LEU A 1 99 ? -7.241 -14.868 10.032 1.00 77.75 99 LEU A N 1
ATOM 757 C CA . LEU A 1 99 ? -7.869 -14.874 11.346 1.00 77.75 99 LEU A CA 1
ATOM 758 C C . LEU A 1 99 ? -9.374 -15.122 11.233 1.00 77.75 99 LEU A C 1
ATOM 760 O O . LEU A 1 99 ? -10.042 -14.601 10.340 1.00 77.75 99 LEU A O 1
ATOM 764 N N . SER A 1 100 ? -9.926 -15.890 12.171 1.00 80.88 100 SER A N 1
ATOM 765 C CA . SER A 1 100 ? -11.375 -16.021 12.318 1.00 80.88 100 SER A CA 1
ATOM 766 C C . SER A 1 100 ? -12.006 -14.686 12.733 1.00 80.88 100 SER A C 1
ATOM 768 O O . SER A 1 100 ? -11.339 -13.806 13.282 1.00 80.88 100 SER A O 1
ATOM 770 N N . CYS A 1 101 ? -13.318 -14.530 12.529 1.00 79.75 101 CYS A N 1
ATOM 771 C CA . CYS A 1 101 ? -14.032 -13.335 12.991 1.00 79.75 101 CYS A CA 1
ATOM 772 C C . CYS A 1 101 ? -13.869 -13.112 14.502 1.00 79.75 101 CYS A C 1
ATOM 774 O O . CYS A 1 101 ? -13.692 -11.980 14.934 1.00 79.75 101 CYS A O 1
ATOM 776 N N . GLU A 1 102 ? -13.885 -14.183 15.299 1.00 81.00 102 GLU A N 1
ATOM 777 C CA . GLU A 1 102 ? -13.664 -14.106 16.747 1.00 81.00 102 GLU A CA 1
ATOM 778 C C . GLU A 1 102 ? -12.256 -13.593 17.070 1.00 81.00 102 GLU A C 1
ATOM 780 O O . GLU A 1 102 ? -12.105 -12.681 17.878 1.00 81.00 102 GLU A O 1
ATOM 785 N N . GLN A 1 103 ? -11.242 -14.096 16.358 1.00 80.38 103 GLN A N 1
ATOM 786 C CA . GLN A 1 103 ? -9.865 -13.632 16.506 1.00 80.38 103 GLN A CA 1
ATOM 787 C C . GLN A 1 103 ? -9.708 -12.162 16.115 1.00 80.38 103 GLN A C 1
ATOM 789 O O . GLN A 1 103 ? -9.006 -11.442 16.813 1.00 80.38 103 GLN A O 1
ATOM 794 N N . LEU A 1 104 ? -10.366 -11.699 15.046 1.00 79.69 104 LEU A N 1
ATOM 795 C CA . LEU A 1 104 ? -10.343 -10.288 14.636 1.00 79.69 104 LEU A CA 1
ATOM 796 C C . LEU A 1 104 ? -10.977 -9.363 15.682 1.00 79.69 104 LEU A C 1
ATOM 798 O O . LEU A 1 104 ? -10.514 -8.239 15.859 1.00 79.69 104 LEU A O 1
ATOM 802 N N . LEU A 1 105 ? -12.019 -9.828 16.373 1.00 79.06 105 LEU A N 1
ATOM 803 C CA . LEU A 1 105 ? -12.680 -9.071 17.438 1.00 79.06 105 LEU A CA 1
ATOM 804 C C . LEU A 1 105 ? -11.854 -9.029 18.728 1.00 79.06 105 LEU A C 1
ATOM 806 O O . LEU A 1 105 ? -11.985 -8.083 19.500 1.00 79.06 105 LEU A O 1
ATOM 810 N N . SER A 1 106 ? -11.015 -10.040 18.965 1.00 73.69 106 SER A N 1
ATOM 811 C CA . SER A 1 106 ? -10.212 -10.169 20.183 1.00 73.69 106 SER A CA 1
ATOM 812 C C . SER A 1 106 ? -8.750 -9.736 20.028 1.00 73.69 106 SER A C 1
ATOM 814 O O . SER A 1 106 ? -7.992 -9.861 20.988 1.00 73.69 106 SER A O 1
ATOM 816 N N . GLN A 1 107 ? -8.305 -9.320 18.836 1.00 69.62 107 GLN A N 1
ATOM 817 C CA . GLN A 1 107 ? -6.887 -9.058 18.579 1.00 69.62 107 GLN A CA 1
ATOM 818 C C . GLN A 1 107 ? -6.456 -7.619 18.843 1.00 69.62 107 GLN A C 1
ATOM 820 O O . GLN A 1 107 ? -7.109 -6.659 18.432 1.00 69.62 107 GLN A O 1
ATOM 825 N N . ASP A 1 108 ? -5.230 -7.497 19.346 1.00 71.88 108 ASP A N 1
ATOM 826 C CA . ASP A 1 108 ? -4.461 -6.264 19.263 1.00 71.88 108 ASP A CA 1
ATOM 827 C C . ASP A 1 108 ? -3.898 -6.113 17.848 1.00 71.88 108 ASP A C 1
ATOM 829 O O . ASP A 1 108 ? -2.892 -6.725 17.473 1.00 71.88 108 ASP A O 1
ATOM 833 N N . PHE A 1 109 ? -4.554 -5.290 17.031 1.00 86.19 109 PHE A N 1
ATOM 834 C CA . PHE A 1 109 ? -3.993 -4.924 15.740 1.00 86.19 109 PHE A CA 1
ATOM 835 C C . PHE A 1 109 ? -2.660 -4.192 15.927 1.00 86.19 109 PHE A C 1
ATOM 837 O O . PHE A 1 109 ? -2.521 -3.292 16.761 1.00 86.19 109 PHE A O 1
ATOM 844 N N . ILE A 1 110 ? -1.681 -4.518 15.086 1.00 88.12 110 ILE A N 1
ATOM 845 C CA . ILE A 1 110 ? -0.344 -3.941 15.201 1.00 88.12 110 ILE A CA 1
ATOM 846 C C . ILE A 1 110 ? -0.330 -2.570 14.528 1.00 88.12 110 ILE A C 1
ATOM 848 O O . ILE A 1 110 ? -0.665 -2.445 13.348 1.00 88.12 110 ILE A O 1
ATOM 852 N N . ARG A 1 111 ? 0.106 -1.534 15.250 1.00 90.19 111 ARG A N 1
ATOM 853 C CA . ARG A 1 111 ? 0.270 -0.188 14.683 1.00 90.19 111 ARG A CA 1
ATOM 854 C C . ARG A 1 111 ? 1.382 -0.164 13.636 1.00 90.19 111 ARG A C 1
ATOM 856 O O . ARG A 1 111 ? 2.500 -0.627 13.878 1.00 90.19 111 ARG A O 1
ATOM 863 N N . VAL A 1 112 ? 1.096 0.446 12.488 1.00 88.06 112 VAL A N 1
ATOM 864 C CA . VAL A 1 112 ? 2.059 0.629 11.392 1.00 88.06 112 VAL A CA 1
ATOM 865 C C . VAL A 1 112 ? 3.281 1.407 11.865 1.00 88.06 112 VAL A C 1
ATOM 867 O O . VAL A 1 112 ? 4.405 1.004 11.574 1.00 88.06 112 VAL A O 1
ATOM 870 N N . GLU A 1 113 ? 3.074 2.481 12.627 1.00 88.44 113 GLU A N 1
ATOM 871 C CA . GLU A 1 113 ? 4.153 3.263 13.235 1.00 88.44 113 GLU A CA 1
ATOM 872 C C . GLU A 1 113 ? 5.095 2.384 14.074 1.00 88.44 113 GLU A C 1
ATOM 874 O O . GLU A 1 113 ? 6.306 2.423 13.867 1.00 88.44 113 GLU A O 1
ATOM 879 N N . SER A 1 114 ? 4.562 1.526 14.952 1.00 84.81 114 SER A N 1
ATOM 880 C CA . SER A 1 114 ? 5.369 0.625 15.785 1.00 84.81 114 SER A CA 1
ATOM 881 C C . SER A 1 114 ? 6.226 -0.315 14.936 1.00 84.81 114 SER A C 1
ATOM 883 O O . SER A 1 114 ? 7.419 -0.458 15.196 1.00 84.81 114 SER A O 1
ATOM 885 N N . ILE A 1 115 ? 5.669 -0.873 13.855 1.00 81.88 115 ILE A N 1
ATOM 886 C CA . ILE A 1 115 ? 6.421 -1.717 12.912 1.00 81.88 115 ILE A CA 1
ATOM 887 C C . ILE A 1 115 ? 7.546 -0.929 12.228 1.00 81.88 115 ILE A C 1
ATOM 889 O O . ILE A 1 115 ? 8.617 -1.479 11.975 1.00 81.88 115 ILE A O 1
ATOM 893 N N . LEU A 1 116 ? 7.334 0.349 11.909 1.00 79.38 116 LEU A N 1
ATOM 894 C CA . LEU A 1 116 ? 8.347 1.209 11.286 1.00 79.38 116 LEU A CA 1
ATOM 895 C C . LEU A 1 116 ? 9.417 1.682 12.282 1.00 79.38 116 LEU A C 1
ATOM 897 O O . LEU A 1 116 ? 10.569 1.872 11.884 1.00 79.38 116 LEU A O 1
ATOM 901 N N . SER A 1 117 ? 9.062 1.822 13.558 1.00 77.06 117 SER A N 1
ATOM 902 C CA . SER A 1 117 ? 9.978 2.141 14.656 1.00 77.06 117 SER A CA 1
ATOM 903 C C . SER A 1 117 ? 10.848 0.935 15.019 1.00 77.06 117 SER A C 1
ATOM 905 O O . SER A 1 117 ? 12.074 1.038 15.053 1.00 77.06 117 SER A O 1
ATOM 907 N N . GLU A 1 118 ? 10.261 -0.257 15.144 1.00 70.44 118 GLU A N 1
ATOM 908 C CA . GLU A 1 118 ? 11.010 -1.522 15.200 1.00 70.44 118 GLU A CA 1
ATOM 909 C C . GLU A 1 118 ? 11.765 -1.794 13.889 1.00 70.44 118 GLU A C 1
ATOM 911 O O . GLU A 1 118 ? 12.852 -2.376 13.889 1.00 70.44 118 GLU A O 1
ATOM 916 N N . GLY A 1 119 ? 11.226 -1.261 12.788 1.00 56.88 119 GLY A N 1
ATOM 917 C CA . GLY A 1 119 ? 11.811 -0.977 11.476 1.00 56.88 119 GLY A CA 1
ATOM 918 C C . GLY A 1 119 ? 13.272 -0.533 11.500 1.00 56.88 119 GLY A C 1
ATOM 919 O O . GLY A 1 119 ? 14.045 -0.852 10.594 1.00 56.88 119 GLY A O 1
ATOM 920 N N . ILE A 1 120 ? 13.687 0.167 12.557 1.00 50.03 120 ILE A N 1
ATOM 921 C CA . ILE A 1 120 ? 15.074 0.582 12.780 1.00 50.03 120 ILE A CA 1
ATOM 922 C C . ILE A 1 120 ? 16.015 -0.638 12.885 1.00 50.03 120 ILE A C 1
ATOM 924 O O . ILE A 1 120 ? 17.145 -0.560 12.408 1.00 50.03 120 ILE A O 1
ATOM 928 N N . LYS A 1 121 ? 15.546 -1.812 13.336 1.00 50.38 121 LYS A N 1
ATOM 929 C CA . LYS A 1 121 ? 16.289 -3.089 13.239 1.00 50.38 121 LYS A CA 1
ATOM 930 C C . LYS A 1 121 ? 16.431 -3.599 11.795 1.00 50.38 121 LYS A C 1
ATOM 932 O O . LYS A 1 121 ? 17.379 -4.318 11.481 1.00 50.38 121 LYS A O 1
ATOM 937 N N . TYR A 1 122 ? 15.538 -3.197 10.891 1.00 51.38 122 TYR A N 1
ATOM 938 C CA . TYR A 1 122 ? 15.564 -3.538 9.463 1.00 51.38 122 TYR A CA 1
ATOM 939 C C . TYR A 1 122 ? 16.333 -2.517 8.605 1.00 51.38 122 TYR A C 1
ATOM 941 O O . TYR A 1 122 ? 16.703 -2.845 7.473 1.00 51.38 122 TYR A O 1
ATOM 949 N N . LYS A 1 123 ? 16.669 -1.324 9.138 1.00 48.69 123 LYS A N 1
ATOM 950 C CA . LYS A 1 123 ? 17.577 -0.353 8.480 1.00 48.69 123 LYS A CA 1
ATOM 951 C C . LYS A 1 123 ? 18.914 -0.995 8.090 1.00 48.69 123 LYS A C 1
ATOM 953 O O . LYS A 1 123 ? 19.428 -0.718 7.008 1.00 48.69 123 LYS A O 1
ATOM 958 N N . ASN A 1 124 ? 19.419 -1.927 8.901 1.00 48.47 124 ASN A N 1
ATOM 959 C CA . ASN A 1 124 ? 20.667 -2.649 8.626 1.00 48.47 124 ASN A CA 1
ATOM 960 C C . ASN A 1 124 ? 20.594 -3.602 7.417 1.00 48.47 124 ASN A C 1
ATOM 962 O O . ASN A 1 124 ? 21.633 -4.035 6.925 1.00 48.47 124 ASN A O 1
ATOM 966 N N . ARG A 1 125 ? 19.401 -3.925 6.895 1.00 57.25 125 ARG A N 1
ATOM 967 C CA . ARG A 1 125 ? 19.227 -4.919 5.817 1.00 57.25 125 ARG A CA 1
ATOM 968 C C . ARG A 1 125 ? 19.024 -4.329 4.417 1.00 57.25 125 ARG A C 1
ATOM 970 O O . ARG A 1 125 ? 18.729 -5.073 3.487 1.00 57.25 125 ARG A O 1
ATOM 977 N N . LYS A 1 126 ? 19.216 -3.013 4.238 1.00 61.50 126 LYS A N 1
ATOM 978 C CA . LYS A 1 126 ? 19.154 -2.313 2.932 1.00 61.50 126 LYS A CA 1
ATOM 979 C C . LYS A 1 126 ? 17.831 -2.500 2.159 1.00 61.50 126 LYS A C 1
ATOM 981 O O . LYS A 1 126 ? 17.823 -2.385 0.932 1.00 61.50 126 LYS A O 1
ATOM 986 N N . ILE A 1 127 ? 16.709 -2.758 2.838 1.00 67.56 127 ILE A N 1
ATOM 987 C CA . ILE A 1 127 ? 15.393 -2.835 2.184 1.00 67.56 127 ILE A CA 1
ATOM 988 C C . ILE A 1 127 ? 15.002 -1.427 1.728 1.00 67.56 127 ILE A C 1
ATOM 990 O O . ILE A 1 127 ? 14.745 -0.538 2.539 1.00 67.56 127 ILE A O 1
ATOM 994 N N . LYS A 1 128 ? 15.003 -1.204 0.410 1.00 77.06 128 LYS A N 1
ATOM 995 C CA . LYS A 1 128 ? 14.680 0.099 -0.177 1.00 77.06 128 LYS A CA 1
ATOM 996 C C . LYS A 1 128 ? 13.169 0.244 -0.331 1.00 77.06 128 LYS A C 1
ATOM 998 O O . LYS A 1 128 ? 12.545 -0.546 -1.035 1.00 77.06 128 LYS A O 1
ATOM 1003 N N . ARG A 1 129 ? 12.609 1.304 0.254 1.00 82.31 129 ARG A N 1
ATOM 1004 C CA . ARG A 1 129 ? 11.214 1.717 0.036 1.00 82.31 129 ARG A CA 1
ATOM 1005 C C . ARG A 1 129 ? 10.974 2.071 -1.436 1.00 82.31 129 ARG A C 1
ATOM 1007 O O . ARG A 1 129 ? 11.898 2.515 -2.136 1.00 82.31 129 ARG A O 1
ATOM 1014 N N . LEU A 1 130 ? 9.742 1.878 -1.903 1.00 87.12 130 LEU A N 1
ATOM 1015 C CA . LEU A 1 130 ? 9.322 2.405 -3.199 1.00 87.12 130 LEU A CA 1
ATOM 1016 C C . LEU A 1 130 ? 9.132 3.918 -3.091 1.00 87.12 130 LEU A C 1
ATOM 1018 O O . LEU A 1 130 ? 8.536 4.418 -2.144 1.00 87.12 130 LEU A O 1
ATOM 1022 N N . SER A 1 131 ? 9.635 4.642 -4.080 1.00 88.88 131 SER A N 1
ATOM 1023 C CA . SER A 1 131 ? 9.220 6.019 -4.328 1.00 88.88 131 SER A CA 1
ATOM 1024 C C . SER A 1 131 ? 7.810 6.049 -4.920 1.00 88.88 131 SER A C 1
ATOM 1026 O O . SER A 1 131 ? 7.361 5.078 -5.531 1.00 88.88 131 SER A O 1
ATOM 1028 N N . LEU A 1 132 ? 7.143 7.201 -4.822 1.00 88.94 132 LEU A N 1
ATOM 1029 C CA . LEU A 1 132 ? 5.816 7.411 -5.411 1.00 88.94 132 LEU A CA 1
ATOM 1030 C C . LEU A 1 132 ? 5.787 7.106 -6.916 1.00 88.94 132 LEU A C 1
ATOM 1032 O O . LEU A 1 132 ? 4.844 6.491 -7.410 1.00 88.94 132 LEU A O 1
ATOM 1036 N N . ARG A 1 133 ? 6.851 7.480 -7.642 1.00 90.38 133 ARG A N 1
ATOM 1037 C CA . ARG A 1 133 ? 6.980 7.190 -9.078 1.00 90.38 133 ARG A CA 1
ATOM 1038 C C . ARG A 1 133 ? 7.132 5.696 -9.338 1.00 90.38 133 ARG A C 1
ATOM 1040 O O . ARG A 1 133 ? 6.434 5.164 -10.189 1.00 90.38 133 ARG A O 1
ATO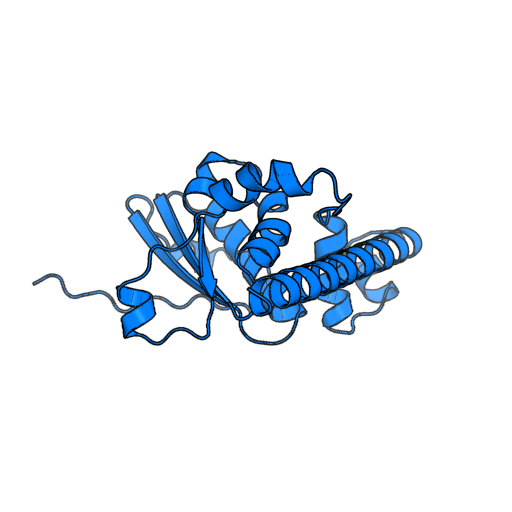M 1047 N N . GLU A 1 134 ? 8.001 5.011 -8.596 1.00 92.75 134 GLU A N 1
ATOM 1048 C CA . GLU A 1 134 ? 8.168 3.556 -8.727 1.00 92.75 134 GLU A CA 1
ATOM 1049 C C . GLU A 1 134 ? 6.878 2.801 -8.405 1.00 92.75 134 GLU A C 1
ATOM 1051 O O . GLU A 1 134 ? 6.559 1.850 -9.111 1.00 92.75 134 GLU A O 1
ATOM 1056 N N . LEU A 1 135 ? 6.123 3.233 -7.390 1.00 91.19 135 LEU A N 1
ATOM 1057 C CA . LEU A 1 135 ? 4.828 2.643 -7.064 1.00 91.19 135 LEU A CA 1
ATOM 1058 C C . LEU A 1 135 ? 3.824 2.834 -8.208 1.00 91.19 135 LEU A C 1
ATOM 1060 O O . LEU A 1 135 ? 3.206 1.863 -8.638 1.00 91.19 135 LEU A O 1
ATOM 1064 N N . ALA A 1 136 ? 3.693 4.060 -8.726 1.00 89.62 136 ALA A N 1
ATOM 1065 C CA . ALA A 1 136 ? 2.787 4.355 -9.835 1.00 89.62 136 ALA A CA 1
ATOM 1066 C C . ALA A 1 136 ? 3.107 3.504 -11.074 1.00 89.62 136 ALA A C 1
ATOM 1068 O O . ALA A 1 136 ? 2.203 2.951 -11.695 1.00 89.62 136 ALA A O 1
ATOM 1069 N N . VAL A 1 137 ? 4.394 3.339 -11.401 1.00 91.06 137 VAL A N 1
ATOM 1070 C CA . VAL A 1 137 ? 4.815 2.494 -12.528 1.00 91.06 137 VAL A CA 1
ATOM 1071 C C . VAL A 1 137 ? 4.575 1.011 -12.237 1.00 91.06 137 VAL A C 1
ATOM 1073 O O . VAL A 1 137 ? 4.174 0.268 -13.130 1.00 91.06 137 VAL A O 1
ATOM 1076 N N . ALA A 1 138 ? 4.809 0.562 -11.000 1.00 91.75 138 ALA A N 1
ATOM 1077 C CA . ALA A 1 138 ? 4.609 -0.831 -10.613 1.00 91.75 138 ALA A CA 1
ATOM 1078 C C . ALA A 1 138 ? 3.138 -1.253 -10.730 1.00 91.75 138 ALA A C 1
ATOM 1080 O O . ALA A 1 138 ? 2.876 -2.304 -11.306 1.00 91.75 138 ALA A O 1
ATOM 1081 N N . ILE A 1 139 ? 2.190 -0.430 -10.260 1.00 91.44 139 ILE A N 1
ATOM 1082 C CA . ILE A 1 139 ? 0.743 -0.697 -10.388 1.00 91.44 139 ILE A CA 1
ATOM 1083 C C . ILE A 1 139 ? 0.381 -0.977 -11.852 1.00 91.44 139 ILE A C 1
ATOM 1085 O O . ILE A 1 139 ? -0.215 -2.000 -12.174 1.00 91.44 139 ILE A O 1
ATOM 1089 N N . ARG A 1 140 ? 0.806 -0.094 -12.755 1.00 90.62 140 ARG A N 1
ATOM 1090 C CA . ARG A 1 140 ? 0.486 -0.170 -14.187 1.00 90.62 140 ARG A CA 1
ATOM 1091 C C . ARG A 1 140 ? 1.173 -1.337 -14.880 1.00 90.62 140 ARG A C 1
ATOM 1093 O O . ARG A 1 140 ? 0.568 -2.003 -15.713 1.00 90.62 140 ARG A O 1
ATOM 1100 N N . TYR A 1 141 ? 2.405 -1.642 -14.477 1.00 92.44 141 TYR A N 1
ATOM 1101 C CA . TYR A 1 141 ? 3.097 -2.842 -14.930 1.00 92.44 141 TYR A CA 1
ATOM 1102 C C . TYR A 1 141 ? 2.315 -4.119 -14.598 1.00 92.44 141 TYR A C 1
ATOM 1104 O O . TYR A 1 141 ? 2.149 -4.965 -15.473 1.00 92.44 141 TYR A O 1
ATOM 1112 N N . TYR A 1 142 ? 1.811 -4.253 -13.368 1.00 91.56 142 TYR A N 1
ATOM 1113 C CA . TYR A 1 142 ? 1.024 -5.426 -12.972 1.00 91.56 142 TYR A CA 1
ATOM 1114 C C . TYR A 1 142 ? -0.354 -5.490 -13.653 1.00 91.56 142 TYR A C 1
ATOM 1116 O O . TYR A 1 142 ? -0.886 -6.583 -13.801 1.00 91.56 142 TYR A O 1
ATOM 1124 N N . ARG A 1 143 ? -0.874 -4.362 -14.158 1.00 90.75 143 ARG A N 1
ATOM 1125 C CA . ARG A 1 143 ? -2.055 -4.304 -15.043 1.00 90.75 143 ARG A CA 1
ATOM 1126 C C . ARG A 1 143 ? -1.766 -4.661 -16.508 1.00 90.75 143 ARG A C 1
ATOM 1128 O O . ARG A 1 143 ? -2.681 -4.673 -17.322 1.00 90.75 143 ARG A O 1
ATOM 1135 N N . GLY A 1 144 ? -0.508 -4.923 -16.866 1.00 90.94 144 GLY A N 1
ATOM 1136 C CA . GLY A 1 144 ? -0.114 -5.256 -18.237 1.00 90.94 144 GLY A CA 1
ATOM 1137 C C . GLY A 1 144 ? 0.079 -4.049 -19.160 1.00 90.94 144 GLY A C 1
ATOM 1138 O O . GLY A 1 144 ? 0.200 -4.223 -20.371 1.00 90.94 144 GLY A O 1
ATOM 1139 N N . GLU A 1 145 ? 0.145 -2.825 -18.626 1.00 90.69 145 GLU A N 1
ATOM 1140 C CA . GLU A 1 145 ? 0.387 -1.639 -19.450 1.00 90.69 145 GLU A CA 1
ATOM 1141 C C . GLU A 1 145 ? 1.829 -1.591 -19.988 1.00 90.69 145 GLU A C 1
ATOM 1143 O O . GLU A 1 145 ? 2.805 -1.960 -19.322 1.00 90.69 145 GLU A O 1
ATOM 1148 N N . THR A 1 146 ? 1.980 -1.094 -21.219 1.00 89.81 146 THR A N 1
ATOM 1149 C CA . THR A 1 146 ? 3.290 -0.948 -21.862 1.00 89.81 146 THR A CA 1
ATOM 1150 C C . THR A 1 146 ? 4.014 0.315 -21.390 1.00 89.81 146 THR A C 1
ATOM 1152 O O . THR A 1 146 ? 3.410 1.290 -20.942 1.00 89.81 146 THR A O 1
ATOM 1155 N N . VAL A 1 147 ? 5.344 0.330 -21.544 1.00 89.94 147 VAL A N 1
ATOM 1156 C CA . VAL A 1 147 ? 6.176 1.507 -21.231 1.00 89.94 147 VAL A CA 1
ATOM 1157 C C . VAL A 1 147 ? 5.751 2.730 -22.051 1.00 89.94 147 VAL A C 1
ATOM 1159 O O . VAL A 1 147 ? 5.783 3.842 -21.531 1.00 89.94 147 VAL A O 1
ATOM 1162 N N . ASN A 1 148 ? 5.333 2.527 -23.304 1.00 88.75 148 ASN A N 1
ATOM 1163 C CA . ASN A 1 148 ? 4.927 3.608 -24.200 1.00 88.75 148 ASN A CA 1
ATOM 1164 C C . ASN A 1 148 ? 3.604 4.237 -23.758 1.00 88.75 148 ASN A C 1
ATOM 1166 O O . ASN A 1 148 ? 3.529 5.459 -23.658 1.00 88.75 148 ASN A O 1
ATOM 1170 N N . ASN A 1 149 ? 2.608 3.415 -23.411 1.00 86.94 149 ASN A N 1
ATOM 1171 C CA . ASN A 1 149 ? 1.323 3.912 -22.917 1.00 86.94 149 ASN A CA 1
ATOM 1172 C C . ASN A 1 149 ? 1.535 4.745 -21.648 1.00 86.94 149 ASN A C 1
ATOM 1174 O O . ASN A 1 149 ? 1.089 5.882 -21.558 1.00 86.94 149 ASN A O 1
ATOM 1178 N N . PHE A 1 150 ? 2.328 4.233 -20.709 1.00 83.50 150 PHE A N 1
ATOM 1179 C CA . PHE A 1 150 ? 2.593 4.925 -19.452 1.00 83.50 150 PHE A CA 1
ATOM 1180 C C . PHE A 1 150 ? 3.450 6.194 -19.614 1.00 83.50 150 PHE A C 1
ATOM 1182 O O . PHE A 1 150 ? 3.254 7.175 -18.898 1.00 83.50 150 PHE A O 1
ATOM 1189 N N . SER A 1 151 ? 4.391 6.194 -20.564 1.00 88.88 151 SER A N 1
ATOM 1190 C CA . SER A 1 151 ? 5.172 7.380 -20.941 1.00 88.88 151 SER A CA 1
ATOM 1191 C C . SER A 1 151 ? 4.261 8.520 -21.395 1.00 88.88 151 SER A C 1
ATOM 1193 O O . SER A 1 151 ? 4.450 9.653 -20.953 1.00 88.88 151 SER A O 1
ATOM 1195 N N . GLN A 1 152 ? 3.237 8.204 -22.193 1.00 88.19 152 GLN A N 1
ATOM 1196 C CA . GLN A 1 152 ? 2.220 9.162 -22.621 1.00 88.19 152 GLN A CA 1
ATOM 1197 C C . GLN A 1 152 ? 1.328 9.599 -21.451 1.00 88.19 152 GLN A C 1
ATOM 1199 O O . GLN A 1 152 ? 1.173 10.794 -21.226 1.00 88.19 152 GLN A O 1
ATOM 1204 N N . THR A 1 153 ? 0.803 8.657 -20.658 1.00 84.06 153 THR A N 1
ATOM 1205 C CA . THR A 1 153 ? -0.101 8.961 -19.534 1.00 84.06 153 THR A CA 1
ATOM 1206 C C . THR A 1 153 ? 0.548 9.825 -18.451 1.00 84.06 153 THR A C 1
ATOM 1208 O O . THR A 1 153 ? -0.107 10.705 -17.903 1.00 84.06 153 THR A O 1
ATOM 1211 N N . LEU A 1 154 ? 1.822 9.589 -18.120 1.00 78.25 154 LEU A N 1
ATOM 1212 C CA . LEU A 1 154 ? 2.521 10.349 -17.078 1.00 78.25 154 LEU A CA 1
ATOM 1213 C C . LEU A 1 154 ? 3.318 11.551 -17.598 1.00 78.25 154 LEU A C 1
ATOM 1215 O O . LEU A 1 154 ? 3.930 12.252 -16.792 1.00 78.25 154 LEU A O 1
ATOM 1219 N N . GLY A 1 155 ? 3.387 11.761 -18.915 1.00 86.44 155 GLY A N 1
ATOM 1220 C CA . GLY A 1 155 ? 4.265 12.779 -19.499 1.00 86.44 155 GLY A CA 1
ATOM 1221 C C . GLY A 1 155 ? 5.743 12.565 -19.144 1.00 86.44 155 GLY A C 1
ATOM 1222 O O . GLY A 1 155 ? 6.490 13.522 -18.946 1.00 86.44 155 GLY A O 1
ATOM 1223 N N . LEU A 1 156 ? 6.172 11.306 -19.003 1.00 87.44 156 LEU A N 1
ATOM 1224 C CA . LEU A 1 156 ? 7.543 10.945 -18.634 1.00 87.44 156 LEU A CA 1
ATOM 1225 C C . LEU A 1 156 ? 8.281 10.336 -19.825 1.00 87.44 156 LEU A C 1
ATOM 1227 O O . LEU A 1 156 ? 7.679 9.561 -20.563 1.00 87.44 156 LEU A O 1
ATOM 1231 N N . PRO A 1 157 ? 9.601 10.546 -19.971 1.00 93.19 157 PRO A N 1
ATOM 1232 C CA . PRO A 1 157 ? 10.386 9.831 -20.971 1.00 93.19 157 PRO A CA 1
ATOM 1233 C C . PRO A 1 157 ? 10.306 8.313 -20.768 1.00 93.19 157 PRO A C 1
ATOM 1235 O O . PRO A 1 157 ? 10.470 7.827 -19.644 1.00 93.19 157 PRO A O 1
ATOM 1238 N N . ALA A 1 158 ? 10.155 7.549 -21.854 1.00 92.75 158 ALA A N 1
ATOM 1239 C CA . ALA A 1 158 ? 10.095 6.083 -21.817 1.00 92.75 158 ALA A CA 1
ATOM 1240 C C . ALA A 1 158 ? 11.280 5.451 -21.058 1.00 92.75 158 ALA A C 1
ATOM 1242 O O . ALA A 1 158 ? 11.113 4.494 -20.301 1.00 92.75 158 ALA A O 1
ATOM 1243 N N . LYS A 1 159 ? 12.480 6.040 -21.174 1.00 94.50 159 LYS A N 1
ATOM 1244 C CA . LYS A 1 159 ? 13.669 5.621 -20.413 1.00 94.50 159 LYS A CA 1
ATOM 1245 C C . LYS A 1 159 ? 13.464 5.749 -18.900 1.00 94.50 159 LYS A C 1
ATOM 1247 O O . LYS A 1 159 ? 13.818 4.836 -18.157 1.00 94.50 159 LYS A O 1
ATOM 1252 N N . SER A 1 160 ? 12.873 6.850 -18.440 1.00 93.88 160 SER A N 1
ATOM 1253 C CA . SER A 1 160 ? 12.570 7.072 -17.022 1.00 93.88 160 SER A CA 1
ATOM 1254 C C . SER A 1 160 ? 11.533 6.071 -16.524 1.00 93.88 160 SER A C 1
ATOM 1256 O O . SER A 1 160 ? 11.729 5.458 -15.477 1.00 93.88 160 SER A O 1
ATOM 1258 N N . VAL A 1 161 ? 10.476 5.839 -17.308 1.00 93.06 161 VAL A N 1
ATOM 1259 C CA . VAL A 1 161 ? 9.456 4.821 -17.016 1.00 93.06 161 VAL A CA 1
ATOM 1260 C C . VAL A 1 161 ? 10.088 3.440 -16.862 1.00 93.06 161 VAL A C 1
ATOM 1262 O O . VAL A 1 161 ? 9.830 2.754 -15.875 1.00 93.06 161 VAL A O 1
ATOM 1265 N N . TYR A 1 162 ? 10.962 3.046 -17.790 1.00 93.50 162 TYR A N 1
ATOM 1266 C CA . TYR A 1 162 ? 11.660 1.765 -17.727 1.00 93.50 162 TYR A CA 1
ATOM 1267 C C . TYR A 1 162 ? 12.492 1.619 -16.447 1.00 93.50 162 TYR A C 1
ATOM 1269 O O . TYR A 1 162 ? 12.425 0.591 -15.770 1.00 93.50 162 TYR A O 1
ATOM 1277 N N . VAL A 1 163 ? 13.243 2.661 -16.077 1.00 94.81 163 VAL A N 1
ATOM 1278 C CA . VAL A 1 163 ? 14.054 2.667 -14.851 1.00 94.81 163 VAL A CA 1
ATOM 1279 C C . VAL A 1 163 ? 13.173 2.553 -13.607 1.00 94.81 163 VAL A C 1
ATOM 1281 O O . VAL A 1 163 ? 13.442 1.710 -12.751 1.00 94.81 163 VAL A O 1
ATOM 1284 N N . TYR A 1 164 ? 12.099 3.342 -13.511 1.00 94.81 164 TYR A N 1
ATOM 1285 C CA . TYR A 1 164 ? 11.187 3.272 -12.370 1.00 94.81 164 TYR A CA 1
ATOM 1286 C C . TYR A 1 164 ? 10.480 1.917 -12.274 1.00 94.81 164 TYR A C 1
ATOM 1288 O O . TYR A 1 164 ? 10.394 1.365 -11.179 1.00 94.81 164 TYR A O 1
ATOM 1296 N N . ARG A 1 165 ? 10.048 1.338 -13.404 1.00 93.50 165 ARG A N 1
ATOM 1297 C CA . ARG A 1 165 ? 9.473 -0.015 -13.458 1.00 93.50 165 ARG A CA 1
ATOM 1298 C C . ARG A 1 165 ? 10.457 -1.038 -12.908 1.00 93.50 165 ARG A C 1
ATOM 1300 O O . ARG A 1 165 ? 10.130 -1.774 -11.981 1.00 93.50 165 ARG A O 1
ATOM 1307 N N . ARG A 1 166 ? 11.668 -1.075 -13.474 1.00 94.56 166 ARG A N 1
ATOM 1308 C CA . ARG A 1 166 ? 12.710 -2.037 -13.095 1.00 94.56 166 ARG A CA 1
ATOM 1309 C C . ARG A 1 166 ? 13.025 -1.940 -11.605 1.00 94.56 166 ARG A C 1
ATOM 1311 O O . ARG A 1 166 ? 13.058 -2.960 -10.922 1.00 94.56 166 ARG A O 1
ATOM 1318 N N . ASN A 1 167 ? 13.218 -0.725 -11.098 1.00 93.69 167 ASN A N 1
ATOM 1319 C CA . ASN A 1 167 ? 13.556 -0.504 -9.696 1.00 93.69 167 ASN A CA 1
ATOM 1320 C C . ASN A 1 167 ? 12.386 -0.843 -8.761 1.00 93.69 167 ASN A C 1
ATOM 1322 O O . ASN A 1 167 ? 12.597 -1.509 -7.750 1.00 93.69 167 ASN A O 1
ATOM 1326 N N . GLY A 1 168 ? 11.161 -0.431 -9.100 1.00 92.62 168 GLY A N 1
ATOM 1327 C CA . GLY A 1 168 ? 9.962 -0.712 -8.308 1.00 92.62 168 GLY A CA 1
ATOM 1328 C C . GLY A 1 168 ? 9.682 -2.209 -8.183 1.00 92.62 168 GLY A C 1
ATOM 1329 O O . GLY A 1 168 ? 9.540 -2.720 -7.074 1.00 92.62 168 GLY A O 1
ATOM 1330 N N . VAL A 1 169 ? 9.697 -2.938 -9.303 1.00 92.25 169 VAL A N 1
ATOM 1331 C CA . VAL A 1 169 ? 9.475 -4.395 -9.321 1.00 92.25 169 VAL A CA 1
ATOM 1332 C C . VAL A 1 169 ? 10.571 -5.137 -8.554 1.00 92.25 169 VAL A C 1
ATOM 1334 O O . VAL A 1 169 ? 10.268 -6.040 -7.770 1.00 92.25 169 VAL A O 1
ATOM 1337 N N . ALA A 1 170 ? 11.836 -4.737 -8.715 1.00 91.06 170 ALA A N 1
ATOM 1338 C CA . ALA A 1 170 ? 12.944 -5.334 -7.972 1.00 91.06 170 ALA A CA 1
ATOM 1339 C C . ALA A 1 170 ? 12.787 -5.143 -6.452 1.00 91.06 170 ALA A C 1
ATOM 1341 O O . ALA A 1 170 ? 12.983 -6.091 -5.693 1.00 91.06 170 ALA A O 1
ATOM 1342 N N . LYS A 1 171 ? 12.374 -3.950 -6.002 1.00 89.19 171 LYS A N 1
ATOM 1343 C CA . LYS A 1 171 ? 12.111 -3.666 -4.581 1.00 89.19 171 LYS A CA 1
ATOM 1344 C C . LYS A 1 171 ? 10.957 -4.501 -4.028 1.00 89.19 171 LYS A C 1
ATOM 1346 O O . LYS A 1 171 ? 11.105 -5.085 -2.958 1.00 89.19 171 LYS A O 1
ATOM 1351 N N . LEU A 1 172 ? 9.845 -4.604 -4.762 1.00 88.25 172 LEU A N 1
ATOM 1352 C CA . LEU A 1 172 ? 8.697 -5.433 -4.365 1.00 88.25 172 LEU A CA 1
ATOM 1353 C C . LEU A 1 172 ? 9.081 -6.911 -4.241 1.00 88.25 172 LEU A C 1
ATOM 1355 O O . LEU A 1 172 ? 8.703 -7.573 -3.276 1.00 88.25 172 LEU A O 1
ATOM 1359 N N . THR A 1 173 ? 9.881 -7.409 -5.186 1.00 86.69 173 THR A N 1
ATOM 1360 C CA . THR A 1 173 ? 10.367 -8.795 -5.183 1.00 86.69 173 THR A CA 1
ATOM 1361 C C . THR A 1 173 ? 11.288 -9.058 -3.993 1.00 86.69 173 THR A C 1
ATOM 1363 O O . THR A 1 173 ? 11.086 -10.029 -3.266 1.00 86.69 173 THR A O 1
ATOM 1366 N N . ALA A 1 174 ? 12.257 -8.171 -3.745 1.00 82.75 174 ALA A N 1
ATOM 1367 C CA . ALA A 1 174 ? 13.175 -8.287 -2.614 1.00 82.75 174 ALA A CA 1
ATOM 1368 C C . ALA A 1 174 ? 12.438 -8.233 -1.265 1.00 82.75 174 ALA A C 1
ATOM 1370 O O . ALA A 1 174 ? 12.733 -9.024 -0.370 1.00 82.75 174 ALA A O 1
ATOM 1371 N N . LEU A 1 175 ? 11.446 -7.344 -1.132 1.00 79.38 175 LEU A N 1
ATOM 1372 C CA . LEU A 1 175 ? 10.609 -7.245 0.063 1.00 79.38 175 LEU A CA 1
ATOM 1373 C C . LEU A 1 175 ? 9.821 -8.545 0.301 1.00 79.38 175 LEU A C 1
ATOM 1375 O O . LEU A 1 175 ? 9.799 -9.046 1.423 1.00 79.38 175 LEU A O 1
ATOM 1379 N N . LYS A 1 176 ? 9.232 -9.129 -0.755 1.00 79.19 176 LYS A N 1
ATOM 1380 C CA . LYS A 1 176 ? 8.507 -10.411 -0.682 1.00 79.19 176 LYS A CA 1
ATOM 1381 C C . LYS A 1 176 ? 9.419 -11.567 -0.253 1.00 79.19 176 LYS A C 1
ATOM 1383 O O . LYS A 1 176 ? 9.067 -12.320 0.649 1.00 79.19 176 LYS A O 1
ATOM 1388 N N . GLN A 1 177 ? 10.597 -11.695 -0.866 1.00 80.62 177 GLN A N 1
ATOM 1389 C CA . GLN A 1 177 ? 11.568 -12.743 -0.522 1.00 80.62 177 GLN A CA 1
ATOM 1390 C C . GLN A 1 177 ? 12.058 -12.624 0.922 1.00 80.62 177 GLN A C 1
ATOM 1392 O O . GLN A 1 177 ? 12.123 -13.618 1.642 1.00 80.62 177 GLN A O 1
ATOM 1397 N N . TRP A 1 178 ? 12.380 -11.405 1.356 1.00 76.38 178 TRP A N 1
ATOM 1398 C CA . TRP A 1 178 ? 12.824 -11.156 2.721 1.00 76.38 178 TRP A CA 1
ATOM 1399 C C . TRP A 1 178 ? 11.780 -11.611 3.751 1.00 76.38 178 TRP A C 1
ATOM 1401 O O . TRP A 1 178 ? 12.130 -12.311 4.699 1.00 76.38 178 TRP A O 1
ATOM 1411 N N . LEU A 1 179 ? 10.506 -11.284 3.539 1.00 71.00 179 LEU A N 1
ATOM 1412 C CA . LEU A 1 179 ? 9.433 -11.687 4.449 1.00 71.00 179 LEU A CA 1
ATOM 1413 C C . LEU A 1 179 ? 9.227 -13.191 4.507 1.00 71.00 179 LEU A C 1
ATOM 1415 O O . LEU A 1 179 ? 9.037 -13.730 5.592 1.00 71.00 179 LEU A O 1
ATOM 1419 N N . ASN A 1 180 ? 9.288 -13.868 3.360 1.00 74.81 180 ASN A N 1
ATOM 1420 C CA . ASN A 1 180 ? 9.189 -15.324 3.323 1.00 74.81 180 ASN A CA 1
ATOM 1421 C C . ASN A 1 180 ? 10.302 -15.966 4.162 1.00 74.81 180 ASN A C 1
ATOM 1423 O O . ASN A 1 180 ? 10.045 -16.902 4.914 1.00 74.81 180 ASN A O 1
ATOM 1427 N N . ASN A 1 181 ? 11.514 -15.412 4.101 1.00 74.94 181 ASN A N 1
ATOM 1428 C CA . ASN A 1 181 ? 12.641 -15.893 4.895 1.00 74.94 181 ASN A CA 1
ATOM 1429 C C . ASN A 1 181 ? 12.477 -15.606 6.396 1.00 74.94 181 ASN A C 1
ATOM 1431 O O . ASN A 1 181 ? 12.899 -16.417 7.214 1.00 74.94 181 ASN A O 1
ATOM 1435 N N . GLU A 1 182 ? 11.893 -14.470 6.786 1.00 68.38 182 GLU A N 1
ATOM 1436 C CA . GLU A 1 182 ? 11.635 -14.179 8.205 1.00 68.38 182 GLU A CA 1
ATOM 1437 C C . GLU A 1 182 ? 10.492 -15.026 8.770 1.00 68.38 182 GLU A C 1
ATOM 1439 O O . GLU A 1 182 ? 10.637 -15.549 9.872 1.00 68.38 182 GLU A O 1
ATOM 1444 N N . ARG A 1 183 ? 9.415 -15.244 7.999 1.00 67.12 183 ARG A N 1
ATOM 1445 C CA . ARG A 1 183 ? 8.349 -16.196 8.351 1.00 67.12 183 ARG A CA 1
ATOM 1446 C C . ARG A 1 183 ? 8.931 -17.594 8.571 1.00 67.12 183 ARG A C 1
ATOM 1448 O O . ARG A 1 183 ? 8.717 -18.173 9.627 1.00 67.12 183 ARG A O 1
ATOM 1455 N N . ALA A 1 184 ? 9.755 -18.080 7.639 1.00 62.53 184 ALA A N 1
ATOM 1456 C CA . ALA A 1 184 ? 10.401 -19.386 7.766 1.00 62.53 184 ALA A CA 1
ATOM 1457 C C . ALA A 1 184 ? 11.244 -19.505 9.047 1.00 62.53 184 ALA A C 1
ATOM 1459 O O . ALA A 1 184 ? 11.164 -20.512 9.735 1.00 62.53 184 ALA A O 1
ATOM 1460 N N . LYS A 1 185 ? 12.009 -18.471 9.424 1.00 61.22 185 LYS A N 1
ATOM 1461 C CA . LYS A 1 185 ? 12.819 -18.483 10.661 1.00 61.22 185 LYS A CA 1
ATOM 1462 C C . LYS A 1 185 ? 11.993 -18.521 11.945 1.00 61.22 185 LYS A C 1
ATOM 1464 O O . LYS A 1 185 ? 12.493 -19.005 12.955 1.00 61.22 185 LYS A O 1
ATOM 1469 N N . GLN A 1 186 ? 10.780 -17.974 11.928 1.00 55.22 186 GLN A N 1
ATOM 1470 C CA . GLN A 1 186 ? 9.871 -18.012 13.074 1.00 55.22 186 GLN A CA 1
ATOM 1471 C C . GLN A 1 186 ? 9.185 -19.377 13.211 1.00 55.22 186 GLN A C 1
ATOM 1473 O O . GLN A 1 186 ? 8.887 -19.772 14.326 1.00 55.22 186 GLN A O 1
ATOM 1478 N N . SER A 1 187 ? 9.010 -20.121 12.113 1.00 50.28 187 SER A N 1
ATOM 1479 C CA . SER A 1 187 ? 8.421 -21.471 12.110 1.00 50.28 187 SER A CA 1
ATOM 1480 C C . SER A 1 187 ? 9.347 -22.584 12.628 1.00 50.28 187 SER A C 1
ATOM 1482 O O . SER A 1 187 ? 8.888 -23.705 12.811 1.00 50.28 187 SER A O 1
ATOM 1484 N N . PHE A 1 188 ? 10.639 -22.304 12.840 1.00 41.34 188 PHE A N 1
ATOM 1485 C CA . PHE A 1 188 ? 11.625 -23.249 13.399 1.00 41.34 188 PHE A CA 1
ATOM 1486 C C . PHE A 1 188 ? 11.972 -22.960 14.873 1.00 41.34 188 PHE A C 1
ATOM 1488 O O . PHE A 1 188 ? 13.027 -23.377 15.353 1.00 41.34 188 PHE A O 1
ATOM 1495 N N . LYS A 1 189 ? 11.117 -22.219 15.580 1.00 36.88 189 LYS A N 1
ATOM 1496 C CA . LYS A 1 189 ? 11.176 -22.012 17.031 1.00 36.88 189 LYS A CA 1
ATOM 1497 C C . LYS A 1 189 ? 9.892 -22.509 17.667 1.00 36.88 189 LYS A C 1
ATOM 1499 O O . LYS A 1 189 ? 9.995 -22.970 18.820 1.00 36.88 189 LYS A O 1
#

Sequence (189 aa):
MHESEAPKRISCDQEYLSGDELLLFPESGEVCIFVYLNGSIDTILSALKKTASIICNTKCSSSVYIISDFPPAWVSFILSPLINNETLLSKVFCTDANLSCEQLLSQDFIRVESILSEGIKYKNRKIKRLSLRELAVAIRYYRGETVNNFSQTLGLPAKSVYVYRRNGVAKLTALKQWLNNERAKQSFK

Organism: Citrobacter freundii (NCBI:txid546)

InterPro domains:
  IPR016032 Signal transduction response regulator, C-terminal effector [SSF46894] (122-173)

Radius of gyration: 17.58 Å; chains: 1; bounding box: 52×40×44 Å

Foldseek 3Di:
DPPPDDDDDDDLPALAQDPVNLVVADLEEEDEAEAEQDDFPLSNLSSLSHVLNCLVPHNYHYQYEYEYCDPLLLSLLSNVLSHPDLVSQQSYFYDYNPDDPVCVVVDDTHGSSVSVVVVVVVVVVPLDGQHPLLSVLCSCVSVVDDLVVVCVVVVHPSVVSVVSPVVSVVSSVVSVVVVVVVVVVVVVD

Secondary structure (DSSP, 8-state):
----PPPPP---SSSS--HHHHTTS-SSSEEEEEEEE-S-HHHHHHHHHHHHHHHHH-SSEEEEEEEESS-HHHHHHHHGGG---HHHHTTEEEEETT--HHHHHH--PEEHHHHHHHGGGTGGGT-PPPPHHHHHHHHHHHTT--HHHHHHHHT--HHHHHHHHHHHHHHHHHHHHHHHHHHHHHTT-